Protein AF-X1L6W0-F1 (afdb_monomer)

Mean predicted aligned error: 10.04 Å

Solvent-accessible surface area (backbone atoms only — not comparable to full-atom values): 16876 Å² total; per-residue (Å²): 105,74,67,58,49,52,52,52,55,48,42,53,40,27,41,64,48,76,48,78,48,84,94,77,40,60,29,35,23,44,73,84,43,72,38,30,53,78,93,46,74,48,59,74,37,76,46,68,44,95,86,69,40,61,20,40,23,50,62,92,65,85,60,61,46,65,77,50,49,46,36,55,52,17,49,53,44,44,39,68,64,40,52,56,52,55,55,48,54,55,49,52,51,51,52,49,52,52,54,51,60,50,45,67,60,49,52,53,52,64,60,99,83,45,59,38,50,60,51,70,55,67,77,49,97,60,57,46,40,62,76,50,62,90,87,64,61,68,50,49,36,43,44,35,38,34,33,71,83,77,69,48,65,50,76,46,81,43,81,39,48,28,87,77,36,29,52,62,50,54,20,51,58,49,36,69,40,88,53,38,42,38,41,67,57,90,52,16,54,32,40,35,36,39,93,59,29,27,33,42,37,52,35,47,41,54,56,42,62,76,43,72,58,75,51,70,93,35,49,46,47,61,38,33,43,45,49,42,69,45,94,56,67,43,42,36,39,38,28,32,30,85,40,60,41,34,56,30,63,29,72,65,19,28,34,39,32,20,51,74,85,42,80,75,46,78,42,79,42,5,50,83,31,60,71,51,51,81,40,80,73,54,57,56,29,32,39,23,51,24,61,54,98,88,48,95,47,24,31,44,44,58,73,27,34,36,30,39,65,38,28,43,57,40,103

Radius of gyration: 35.82 Å; Cα contacts (8 Å, |Δi|>4): 661; chains: 1; bounding box: 78×35×107 Å

Nearest PDB structures (foldseek):
  7uwm-assembly1_C  TM=1.420E-01  e=1.158E+00  Homo sapiens
  4hsa-assembly2_F  TM=1.612E-01  e=1.785E+00  Homo sapiens
  5lf2-assembly1_A  TM=2.253E-01  e=8.106E+00  Rattus norvegicus

Organism: NCBI:txid412755

Sequence (315 aa):
DLRDQCIKELSSLVSIETQTRQYGVIDVYVAGTPVAIGASAMDLETGLKEDGKLGISVAGANVFNINVQGGQLGGLLSLRNKLVSDIRDDLDDLATAMVQQINQYHVQGVGSTGSFTGLTGWWVTSENLADFGSDVTDGNIYIRVTNTSTGAITRTEIPVDKSADSLSDIATLISAIPGLSASVISSKLRIQAGTNYKFDFLPAVLPKPTAETLTGTDPPVIAVSGIYTGTTNSTFTCTVAGVSGKIGVTDGLKLQVSKDGTLVKELNVGLGYAAGDRLDLGDGLYVSLSIDSGKTAGDLDVGNNFEIKAWADTD

Foldseek 3Di:
DVVVVVVVVVQQAFPWDWDADPPGAIWIDFVNATQDDGPDGFDKDWDADPVRQIFIHGPPPPPGDLPTDHHPNNVVSCVVRPVVVVVVVVVVVVVVVVVLVVCQVPLQDDPPVDFAQKDKADADPFQQLLPDPPSDDWDWFKKWKAQQVVRAIDIDIDTDDNHPDGLQNSQVSQCVDPQKHWDQDNRMIMIGGHPRMGMGRHLWWGQAFPDWPFDDDFAWGKGKTFAAQDQAKKKKKWFWDQAWDFFQAAPRTWTFIAINNHTDDIGRRHHPHDQQDWDDNDRGMIMGTHGDPPDPTNTGHGGIITMIIGGNGRD

Structure (mmCIF, N/CA/C/O backbone):
data_AF-X1L6W0-F1
#
_entry.id   AF-X1L6W0-F1
#
loop_
_atom_site.group_PDB
_atom_site.id
_atom_site.type_symbol
_atom_site.label_atom_id
_atom_site.label_alt_id
_atom_site.label_comp_id
_atom_site.label_asym_id
_atom_site.label_entity_id
_atom_site.label_seq_id
_atom_site.pdbx_PDB_ins_code
_atom_site.Cartn_x
_atom_site.Cartn_y
_atom_site.Cartn_z
_atom_site.occupancy
_atom_site.B_iso_or_equiv
_atom_site.auth_seq_id
_atom_site.auth_comp_id
_atom_site.auth_asym_id
_atom_site.auth_atom_id
_atom_site.pdbx_PDB_model_num
ATOM 1 N N . ASP A 1 1 ? 28.787 -8.429 -67.219 1.00 81.56 1 ASP A N 1
ATOM 2 C CA . ASP A 1 1 ? 28.690 -9.804 -66.676 1.00 81.56 1 ASP A CA 1
ATOM 3 C C . ASP A 1 1 ? 29.413 -9.968 -65.343 1.00 81.56 1 ASP A C 1
ATOM 5 O O . ASP A 1 1 ? 28.750 -9.795 -64.332 1.00 81.56 1 ASP A O 1
ATOM 9 N N . LEU A 1 2 ? 30.735 -10.211 -65.280 1.00 87.56 2 LEU A N 1
ATOM 10 C CA . LEU A 1 2 ? 31.428 -10.457 -63.991 1.00 87.56 2 LEU A CA 1
ATOM 11 C C . LEU A 1 2 ? 31.290 -9.291 -62.994 1.00 87.56 2 LEU A C 1
ATOM 13 O O . LEU A 1 2 ? 30.971 -9.497 -61.829 1.00 87.56 2 LEU A O 1
ATOM 17 N N . ARG A 1 3 ? 31.459 -8.050 -63.467 1.00 88.12 3 ARG A N 1
ATOM 18 C CA . ARG A 1 3 ? 31.246 -6.838 -62.660 1.00 88.12 3 ARG A CA 1
ATOM 19 C C . ARG A 1 3 ? 29.835 -6.784 -62.074 1.00 88.12 3 ARG A C 1
ATOM 21 O O . ARG A 1 3 ? 29.665 -6.502 -60.895 1.00 88.12 3 ARG A O 1
ATOM 28 N N . ASP A 1 4 ? 28.832 -7.038 -62.907 1.00 88.12 4 ASP A N 1
ATOM 29 C CA . ASP A 1 4 ? 27.431 -6.915 -62.509 1.00 88.12 4 ASP A CA 1
ATOM 30 C C . ASP A 1 4 ? 27.044 -8.049 -61.543 1.00 88.12 4 ASP A C 1
ATOM 32 O O . ASP A 1 4 ? 26.243 -7.841 -60.634 1.00 88.12 4 ASP A O 1
ATOM 36 N N . GLN A 1 5 ? 27.684 -9.219 -61.665 1.00 92.00 5 GLN A N 1
ATOM 37 C CA . GLN A 1 5 ? 27.605 -10.289 -60.674 1.00 92.00 5 GLN A CA 1
ATOM 38 C C . GLN A 1 5 ? 28.211 -9.866 -59.327 1.00 92.00 5 GLN A C 1
ATOM 40 O O . GLN A 1 5 ? 27.544 -10.025 -58.311 1.00 92.00 5 GLN A O 1
ATOM 45 N N . CYS A 1 6 ? 29.411 -9.275 -59.296 1.00 91.25 6 CYS A N 1
ATOM 46 C CA . CYS A 1 6 ? 30.016 -8.796 -58.046 1.00 91.25 6 CYS A CA 1
ATOM 47 C C . CYS A 1 6 ? 29.182 -7.689 -57.380 1.00 91.25 6 CYS A C 1
ATOM 49 O O . CYS A 1 6 ? 29.024 -7.685 -56.164 1.00 91.25 6 CYS A O 1
ATOM 51 N N . ILE A 1 7 ? 28.600 -6.774 -58.166 1.00 90.44 7 ILE A N 1
ATOM 52 C CA . ILE A 1 7 ? 27.669 -5.749 -57.662 1.00 90.44 7 ILE A CA 1
ATOM 53 C C . ILE A 1 7 ? 26.429 -6.413 -57.052 1.00 90.44 7 ILE A C 1
ATOM 55 O O . ILE A 1 7 ? 25.991 -6.029 -55.969 1.00 90.44 7 ILE A O 1
ATOM 59 N N . LYS A 1 8 ? 25.882 -7.443 -57.708 1.00 92.00 8 LYS A N 1
ATOM 60 C CA . LYS A 1 8 ? 24.743 -8.209 -57.190 1.00 92.00 8 LYS A CA 1
ATOM 61 C C . LYS A 1 8 ? 25.089 -8.943 -55.892 1.00 92.00 8 LYS A C 1
ATOM 63 O O . LYS A 1 8 ? 24.306 -8.894 -54.946 1.00 92.00 8 LYS A O 1
ATOM 68 N N . GLU A 1 9 ? 26.251 -9.582 -55.819 1.00 92.44 9 GLU A N 1
ATOM 69 C CA . GLU A 1 9 ? 26.734 -10.246 -54.604 1.00 92.44 9 GLU A CA 1
ATOM 70 C C . GLU A 1 9 ? 26.928 -9.237 -53.465 1.00 92.44 9 GLU A C 1
ATOM 72 O O . GLU A 1 9 ? 26.395 -9.441 -52.375 1.00 92.44 9 GLU A O 1
ATOM 77 N N . LEU A 1 10 ? 27.564 -8.092 -53.728 1.00 90.25 10 LEU A N 1
ATOM 78 C CA . LEU A 1 10 ? 27.726 -7.023 -52.742 1.00 90.25 10 LEU A CA 1
ATOM 79 C C . LEU A 1 10 ? 26.376 -6.468 -52.262 1.00 90.25 10 LEU A C 1
ATOM 81 O O . LEU A 1 10 ? 26.193 -6.281 -51.062 1.00 90.25 10 LEU A O 1
ATOM 85 N N . SER A 1 11 ? 25.402 -6.300 -53.166 1.00 92.31 11 SER A N 1
ATOM 86 C CA . SER A 1 11 ? 24.048 -5.841 -52.817 1.00 92.31 11 SER A CA 1
ATOM 87 C C . SER A 1 11 ? 23.292 -6.804 -51.891 1.00 92.31 11 SER A C 1
ATOM 89 O O . SER A 1 11 ? 22.390 -6.391 -51.164 1.00 92.31 11 SER A O 1
ATOM 91 N N . SER A 1 12 ? 23.663 -8.092 -51.885 1.00 92.19 12 SER A N 1
ATOM 92 C CA . SER A 1 12 ? 23.105 -9.075 -50.948 1.00 92.19 12 SER A CA 1
ATOM 93 C C . SER A 1 12 ? 23.696 -8.952 -49.538 1.00 92.19 12 SER A C 1
ATOM 95 O O . SER A 1 12 ? 23.046 -9.303 -48.550 1.00 92.19 12 SER A O 1
ATOM 97 N N . LEU A 1 13 ? 24.915 -8.416 -49.432 1.00 93.06 13 LEU A N 1
ATOM 98 C CA . LEU A 1 13 ? 25.611 -8.204 -48.168 1.00 93.06 13 LEU A CA 1
ATOM 99 C C . LEU A 1 13 ? 25.233 -6.866 -47.541 1.00 93.06 13 LEU A C 1
ATOM 101 O O . LEU A 1 13 ? 25.050 -6.807 -46.329 1.00 93.06 13 LEU A O 1
ATOM 105 N N . VAL A 1 14 ? 25.073 -5.811 -48.341 1.00 92.94 14 VAL A N 1
ATOM 106 C CA . VAL A 1 14 ? 24.734 -4.469 -47.858 1.00 92.94 14 VAL A CA 1
ATOM 107 C C . VAL A 1 14 ? 24.006 -3.652 -48.926 1.00 92.94 14 VAL A C 1
ATOM 109 O O . VAL A 1 14 ? 24.215 -3.864 -50.118 1.00 92.94 14 VAL A O 1
ATOM 112 N N . SER A 1 15 ? 23.164 -2.695 -48.522 1.00 93.56 15 SER A N 1
ATOM 113 C CA . SER A 1 15 ? 22.607 -1.726 -49.471 1.00 93.56 15 SER A CA 1
ATOM 114 C C . SER A 1 15 ? 23.727 -0.901 -50.101 1.00 93.56 15 SER A C 1
ATOM 116 O O . SER A 1 15 ? 24.514 -0.262 -49.398 1.00 93.56 15 SER A O 1
ATOM 118 N N . ILE A 1 16 ? 23.763 -0.900 -51.431 1.00 93.62 16 ILE A N 1
ATOM 119 C CA . ILE A 1 16 ? 24.731 -0.151 -52.226 1.00 93.62 16 ILE A CA 1
ATOM 120 C C . ILE A 1 16 ? 24.040 0.903 -53.081 1.00 93.62 16 ILE A C 1
ATOM 122 O O . ILE A 1 16 ? 22.942 0.693 -53.593 1.00 93.62 16 ILE A O 1
ATOM 126 N N . GLU A 1 17 ? 24.729 2.014 -53.286 1.00 93.50 17 GLU A N 1
ATOM 127 C CA . GLU A 1 17 ? 24.373 3.040 -54.256 1.00 93.50 17 GLU A CA 1
ATOM 128 C C . GLU A 1 17 ? 25.431 3.046 -55.356 1.00 93.50 17 GLU A C 1
ATOM 130 O O . GLU A 1 17 ? 26.630 3.071 -55.074 1.00 93.50 17 GLU A O 1
ATOM 135 N N . THR A 1 18 ? 25.002 3.010 -56.615 1.00 93.25 18 THR A N 1
ATOM 136 C CA . THR A 1 18 ? 25.919 2.989 -57.760 1.00 93.25 18 THR A CA 1
ATOM 137 C C . THR A 1 18 ? 25.783 4.251 -58.597 1.00 93.25 18 THR A C 1
ATOM 139 O O . THR A 1 18 ? 24.663 4.649 -58.915 1.00 93.25 18 THR A O 1
ATOM 142 N N . GLN A 1 19 ? 26.899 4.835 -59.031 1.00 92.69 19 GLN A N 1
ATOM 143 C CA . GLN A 1 19 ? 26.909 5.972 -59.957 1.00 92.69 19 GLN A CA 1
ATOM 144 C C . GLN A 1 19 ? 27.730 5.648 -61.205 1.00 92.69 19 GLN A C 1
ATOM 146 O O . GLN A 1 19 ? 28.890 5.256 -61.118 1.00 92.69 19 GLN A O 1
ATOM 151 N N . THR A 1 20 ? 27.139 5.808 -62.390 1.00 91.00 20 THR A N 1
ATOM 152 C CA . THR A 1 20 ? 27.837 5.579 -63.664 1.00 91.00 20 THR A CA 1
ATOM 153 C C . THR A 1 20 ? 28.519 6.858 -64.147 1.00 91.00 20 THR A C 1
ATOM 155 O O . THR A 1 20 ? 27.883 7.903 -64.270 1.00 91.00 20 THR A O 1
ATOM 158 N N . ARG A 1 21 ? 29.812 6.772 -64.465 1.00 85.75 21 ARG A N 1
ATOM 159 C CA . ARG A 1 21 ? 30.624 7.857 -65.030 1.00 85.75 21 ARG A CA 1
ATOM 160 C C . ARG A 1 21 ? 30.739 7.749 -66.553 1.00 85.75 21 ARG A C 1
ATOM 162 O O . ARG A 1 21 ? 30.345 6.756 -67.170 1.00 85.75 21 ARG A O 1
ATOM 169 N N . GLN A 1 22 ? 31.356 8.766 -67.164 1.00 80.94 22 GLN A N 1
ATOM 170 C CA . GLN A 1 22 ? 31.827 8.678 -68.548 1.00 80.94 22 GLN A CA 1
ATOM 171 C C . GLN A 1 22 ? 32.710 7.435 -68.742 1.00 80.94 22 GLN A C 1
ATOM 173 O O . GLN A 1 22 ? 33.420 7.011 -67.830 1.00 80.94 22 GLN A O 1
ATOM 178 N N . TYR A 1 23 ? 32.653 6.855 -69.941 1.00 81.44 23 TYR A N 1
ATOM 179 C CA . TYR A 1 23 ? 33.386 5.639 -70.314 1.00 81.44 23 TYR A CA 1
ATOM 180 C C . TYR A 1 23 ? 32.976 4.359 -69.553 1.00 81.44 23 TYR A C 1
ATOM 182 O O . TYR A 1 23 ? 33.710 3.377 -69.569 1.00 81.44 23 TYR A O 1
ATOM 190 N N . GLY A 1 24 ? 31.791 4.330 -68.925 1.00 81.62 24 GLY A N 1
ATOM 191 C CA . GLY A 1 24 ? 31.188 3.095 -68.394 1.00 81.62 24 GLY A CA 1
ATOM 192 C C . GLY A 1 24 ? 31.756 2.605 -67.057 1.00 81.62 24 GLY A C 1
ATOM 193 O O . GLY A 1 24 ? 31.477 1.475 -66.645 1.00 81.62 24 GLY A O 1
ATOM 194 N N . VAL A 1 25 ? 32.538 3.448 -66.382 1.00 87.31 25 VAL A N 1
ATOM 195 C CA . VAL A 1 25 ? 33.024 3.234 -65.013 1.00 87.31 25 VAL A CA 1
ATOM 196 C C . VAL A 1 25 ? 31.856 3.367 -64.030 1.00 87.31 25 VAL A C 1
ATOM 198 O O . VAL A 1 25 ? 31.024 4.260 -64.188 1.00 87.31 25 VAL A O 1
ATOM 201 N N . ILE A 1 26 ? 31.784 2.491 -63.026 1.00 90.69 26 ILE A N 1
ATOM 202 C CA . ILE A 1 26 ? 30.742 2.512 -61.991 1.00 90.69 26 ILE A CA 1
ATOM 203 C C . ILE A 1 26 ? 31.409 2.718 -60.637 1.00 90.69 26 ILE A C 1
ATOM 205 O O . ILE A 1 26 ? 32.239 1.907 -60.234 1.00 90.69 26 ILE A O 1
ATOM 209 N N . ASP A 1 27 ? 31.013 3.777 -59.947 1.00 93.50 27 ASP A N 1
ATOM 210 C CA . ASP A 1 27 ? 31.335 3.985 -58.542 1.00 93.50 27 ASP A CA 1
ATOM 211 C C . ASP A 1 27 ? 30.300 3.291 -57.662 1.00 93.50 27 ASP A C 1
ATOM 213 O O . ASP A 1 27 ? 29.116 3.256 -58.009 1.00 93.50 27 ASP A O 1
ATOM 217 N N . VAL A 1 28 ? 30.736 2.778 -56.515 1.00 93.25 28 VAL A N 1
ATOM 218 C CA . VAL A 1 28 ? 29.893 2.078 -55.544 1.00 93.25 28 VAL A CA 1
ATOM 219 C C . VAL A 1 28 ? 30.095 2.674 -54.157 1.00 93.25 28 VAL A C 1
ATOM 221 O O . VAL A 1 28 ? 31.224 2.797 -53.671 1.00 93.25 28 VAL A O 1
ATOM 224 N N . TYR A 1 29 ? 28.979 2.989 -53.511 1.00 92.44 29 TYR A N 1
ATOM 225 C CA . TYR A 1 29 ? 28.905 3.543 -52.168 1.00 92.44 29 TYR A CA 1
ATOM 226 C C . TYR A 1 29 ? 28.067 2.640 -51.267 1.00 92.44 29 TYR A C 1
ATOM 228 O O . TYR A 1 29 ? 27.110 2.015 -51.718 1.00 92.44 29 TYR A O 1
ATOM 236 N N . VAL A 1 30 ? 28.394 2.617 -49.979 1.00 91.56 30 VAL A N 1
ATOM 237 C CA . VAL A 1 30 ? 27.621 1.957 -48.923 1.00 91.56 30 VAL A CA 1
ATOM 238 C C . VAL A 1 30 ? 27.268 3.007 -47.884 1.00 91.56 30 VAL A C 1
ATOM 240 O O . VAL A 1 30 ? 28.158 3.534 -47.226 1.00 91.56 30 VAL A O 1
ATOM 243 N N . ALA A 1 31 ? 25.981 3.336 -47.747 1.00 86.81 31 ALA A N 1
ATOM 244 C CA . ALA A 1 31 ? 25.510 4.378 -46.826 1.00 86.81 31 ALA A CA 1
ATOM 245 C C . ALA A 1 31 ? 26.295 5.709 -46.956 1.00 86.81 31 ALA A C 1
ATOM 247 O O . ALA A 1 31 ? 26.639 6.345 -45.962 1.00 86.81 31 ALA A O 1
ATOM 248 N N . GLY A 1 32 ? 26.637 6.111 -48.186 1.00 86.62 32 GLY A N 1
ATOM 249 C CA . GLY A 1 32 ? 27.447 7.304 -48.469 1.00 86.62 32 GLY A CA 1
ATOM 250 C C . GLY A 1 32 ? 28.967 7.134 -48.311 1.00 86.62 32 GLY A C 1
ATOM 251 O O . GLY A 1 32 ? 29.715 8.048 -48.653 1.00 86.62 32 GLY A O 1
ATOM 252 N N . THR A 1 33 ? 29.453 5.978 -47.850 1.00 89.19 33 THR A N 1
ATOM 253 C CA . THR A 1 33 ? 30.884 5.651 -47.766 1.00 89.19 33 THR A CA 1
ATOM 254 C C . THR A 1 33 ? 31.375 5.051 -49.092 1.00 89.19 33 THR A C 1
ATOM 256 O O . THR A 1 33 ? 30.800 4.060 -49.544 1.00 89.19 33 THR A O 1
ATOM 259 N N . PRO A 1 34 ? 32.414 5.611 -49.743 1.00 90.25 34 PRO A N 1
ATOM 260 C CA . PRO A 1 34 ? 32.943 5.064 -50.992 1.00 90.25 34 PRO A CA 1
ATOM 261 C C . PRO A 1 34 ? 33.620 3.708 -50.759 1.00 90.25 34 PRO A C 1
ATOM 263 O O . PRO A 1 34 ? 34.480 3.586 -49.892 1.00 90.25 34 PRO A O 1
ATOM 266 N N . VAL A 1 35 ? 33.250 2.703 -51.556 1.00 91.88 35 VAL A N 1
ATOM 267 C CA . VAL A 1 35 ? 33.848 1.351 -51.519 1.00 91.88 35 VAL A CA 1
ATOM 268 C C . VAL A 1 35 ? 34.607 1.051 -52.809 1.00 91.88 35 VAL A C 1
ATOM 270 O O . VAL A 1 35 ? 35.664 0.426 -52.781 1.00 91.88 35 VAL A O 1
ATOM 273 N N . ALA A 1 36 ? 34.115 1.546 -53.946 1.00 93.38 36 ALA A N 1
ATOM 274 C CA . ALA A 1 36 ? 34.823 1.483 -55.219 1.00 93.38 36 ALA A CA 1
ATOM 275 C C . ALA A 1 36 ? 34.652 2.801 -55.975 1.00 93.38 36 ALA A C 1
ATOM 277 O O . ALA A 1 36 ? 33.525 3.232 -56.207 1.00 93.38 36 ALA A O 1
ATOM 278 N N . ILE A 1 37 ? 35.762 3.434 -56.360 1.00 91.62 37 ILE A N 1
ATOM 279 C CA . ILE A 1 37 ? 35.781 4.686 -57.122 1.00 91.62 37 ILE A CA 1
ATOM 280 C C . ILE A 1 37 ? 36.774 4.549 -58.275 1.00 91.62 37 ILE A C 1
ATOM 282 O O . ILE A 1 37 ? 37.981 4.421 -58.061 1.00 91.62 37 ILE A O 1
ATOM 286 N N . GLY A 1 38 ? 36.294 4.613 -59.517 1.00 89.00 38 GLY A N 1
ATOM 287 C CA . GLY A 1 38 ? 37.166 4.419 -60.676 1.00 89.00 38 GLY A CA 1
ATOM 288 C C . GLY A 1 38 ? 37.839 3.041 -60.692 1.00 89.00 38 GLY A C 1
ATOM 289 O O . GLY A 1 38 ? 37.168 2.020 -60.806 1.00 89.00 38 GLY A O 1
ATOM 290 N N . ALA A 1 39 ? 39.172 3.026 -60.606 1.00 87.19 39 ALA A N 1
ATOM 291 C CA . ALA A 1 39 ? 39.986 1.808 -60.519 1.00 87.19 39 ALA A CA 1
ATOM 292 C C . ALA A 1 39 ? 40.455 1.493 -59.083 1.00 87.19 39 ALA A C 1
ATOM 294 O O . ALA A 1 39 ? 41.225 0.555 -58.883 1.00 87.19 39 ALA A O 1
ATOM 295 N N . SER A 1 40 ? 40.032 2.284 -58.093 1.00 89.75 40 SER A N 1
ATOM 296 C CA . SER A 1 40 ? 40.440 2.150 -56.694 1.00 89.75 40 SER A CA 1
ATOM 297 C C . SER A 1 40 ? 39.332 1.505 -55.866 1.00 89.75 40 SER A C 1
ATOM 299 O O . SER A 1 40 ? 38.180 1.934 -55.926 1.00 89.75 40 SER A O 1
ATOM 301 N N . ALA A 1 41 ? 39.695 0.505 -55.066 1.00 92.38 41 ALA A N 1
ATOM 302 C CA . ALA A 1 41 ? 38.843 -0.075 -54.034 1.00 92.38 41 ALA A CA 1
ATOM 303 C C . ALA A 1 41 ? 39.292 0.423 -52.655 1.00 92.38 41 ALA A C 1
ATOM 305 O O . ALA A 1 41 ? 40.481 0.670 -52.442 1.00 92.38 41 ALA A O 1
ATOM 306 N N . MET A 1 42 ? 38.338 0.587 -51.745 1.00 92.75 42 MET A N 1
ATOM 307 C CA . MET A 1 42 ? 38.578 0.964 -50.357 1.00 92.75 42 MET A CA 1
ATOM 308 C C . MET A 1 42 ? 38.113 -0.167 -49.448 1.00 92.75 42 MET A C 1
ATOM 310 O O . MET A 1 42 ? 36.989 -0.652 -49.588 1.00 92.75 42 MET A O 1
ATOM 314 N N . ASP A 1 43 ? 38.968 -0.560 -48.508 1.00 92.94 43 ASP A N 1
ATOM 315 C CA . ASP A 1 43 ? 38.599 -1.529 -47.484 1.00 92.94 43 ASP A CA 1
ATOM 316 C C . ASP A 1 43 ? 37.688 -0.871 -46.447 1.00 92.94 43 ASP A C 1
ATOM 318 O O . ASP A 1 43 ? 37.867 0.296 -46.085 1.00 92.94 43 ASP A O 1
ATOM 322 N N . LEU A 1 44 ? 36.712 -1.634 -45.961 1.00 91.69 44 LEU A N 1
ATOM 323 C CA . LEU A 1 44 ? 35.859 -1.230 -44.852 1.00 91.69 44 LEU A CA 1
ATOM 324 C C . LEU A 1 44 ? 36.334 -1.893 -43.561 1.00 91.69 44 LEU A C 1
ATOM 326 O O . LEU A 1 44 ? 36.679 -3.073 -43.541 1.00 91.69 44 LEU A O 1
ATOM 330 N N . GLU A 1 45 ? 36.270 -1.149 -42.468 1.00 92.50 45 GLU A N 1
ATOM 331 C CA . GLU A 1 45 ? 36.478 -1.644 -41.113 1.00 92.50 45 GLU A CA 1
ATOM 332 C C . GLU A 1 45 ? 35.218 -1.431 -40.273 1.00 92.50 45 GLU A C 1
ATOM 334 O O . GLU A 1 45 ? 34.444 -0.497 -40.495 1.00 92.50 45 GLU A O 1
ATOM 339 N N . THR A 1 46 ? 35.012 -2.297 -39.284 1.00 92.06 46 THR A N 1
ATOM 340 C CA . THR A 1 46 ? 33.956 -2.127 -38.282 1.00 92.06 46 THR A CA 1
ATOM 341 C C . THR A 1 46 ? 34.545 -1.604 -36.987 1.00 92.06 46 THR A C 1
ATOM 343 O O . THR A 1 46 ? 35.598 -2.072 -36.556 1.00 92.06 46 THR A O 1
ATOM 346 N N . GLY A 1 47 ? 33.828 -0.719 -36.312 1.00 91.81 47 GLY A N 1
ATOM 347 C CA . GLY A 1 47 ? 34.254 -0.192 -35.023 1.00 91.81 47 GLY A CA 1
ATOM 348 C C . GLY A 1 47 ? 33.106 0.432 -34.256 1.00 91.81 47 GLY A C 1
ATOM 349 O O . GLY A 1 47 ? 31.983 0.543 -34.756 1.00 91.81 47 GLY A O 1
ATOM 350 N N . LEU A 1 48 ? 33.382 0.777 -33.005 1.00 92.88 48 LEU A N 1
ATOM 351 C CA . LEU A 1 48 ? 32.407 1.400 -32.124 1.00 92.88 48 LEU A CA 1
ATOM 352 C C . LEU A 1 48 ? 32.499 2.919 -32.240 1.00 92.88 48 LEU A C 1
ATOM 354 O O . LEU A 1 48 ? 33.591 3.485 -32.270 1.00 92.88 48 LEU A O 1
ATOM 358 N N . LYS A 1 49 ? 31.342 3.575 -32.256 1.00 90.62 49 LYS A N 1
ATOM 359 C CA . LYS A 1 49 ? 31.240 5.001 -31.949 1.00 90.62 49 LYS A CA 1
ATOM 360 C C . LYS A 1 49 ? 31.361 5.241 -30.443 1.00 90.62 49 LYS A C 1
ATOM 362 O O . LYS A 1 49 ? 31.266 4.310 -29.645 1.00 90.62 49 LYS A O 1
ATOM 367 N N . GLU A 1 50 ? 31.504 6.509 -30.059 1.00 86.94 50 GLU A N 1
ATOM 368 C CA . GLU A 1 50 ? 31.500 6.942 -28.652 1.00 86.94 50 GLU A CA 1
ATOM 369 C C . GLU A 1 50 ? 30.231 6.515 -27.895 1.00 86.94 50 GLU A C 1
ATOM 371 O O . GLU A 1 50 ? 30.295 6.228 -26.706 1.00 86.94 50 GLU A O 1
ATOM 376 N N . ASP A 1 51 ? 29.094 6.396 -28.589 1.00 86.56 51 ASP A N 1
ATOM 377 C CA . ASP A 1 51 ? 27.822 5.918 -28.028 1.00 86.56 51 ASP A CA 1
ATOM 378 C C . ASP A 1 51 ? 27.740 4.383 -27.897 1.00 86.56 51 ASP A C 1
ATOM 380 O O . ASP A 1 51 ? 26.688 3.833 -27.572 1.00 86.56 51 ASP A O 1
ATOM 384 N N . GLY A 1 52 ? 28.832 3.668 -28.188 1.00 88.56 52 GLY A N 1
ATOM 385 C CA . GLY A 1 52 ? 28.906 2.215 -28.108 1.00 88.56 52 GLY A CA 1
ATOM 386 C C . GLY A 1 52 ? 28.173 1.481 -29.232 1.00 88.56 52 GLY A C 1
ATOM 387 O O . GLY A 1 52 ? 28.096 0.248 -29.176 1.00 88.56 52 GLY A O 1
ATOM 388 N N . LYS A 1 53 ? 27.646 2.171 -30.256 1.00 92.12 53 LYS A N 1
ATOM 389 C CA . LYS A 1 53 ? 27.042 1.538 -31.441 1.00 92.12 53 LYS A CA 1
ATOM 390 C C . LYS A 1 53 ? 28.109 1.077 -32.424 1.00 92.12 53 LYS A C 1
ATOM 392 O O . LYS A 1 53 ? 29.093 1.771 -32.668 1.00 92.12 53 LYS A O 1
ATOM 397 N N . LEU A 1 54 ? 27.897 -0.099 -33.006 1.00 93.69 54 LEU A N 1
ATOM 398 C CA . LEU A 1 54 ? 28.751 -0.639 -34.058 1.00 93.69 54 LEU A CA 1
ATOM 399 C C . LEU A 1 54 ? 28.436 0.070 -35.377 1.00 93.69 54 LEU A C 1
ATOM 401 O O . LEU A 1 54 ? 27.269 0.216 -35.734 1.00 93.69 54 LEU A O 1
ATOM 405 N N . GLY A 1 55 ? 29.460 0.496 -36.103 1.00 93.19 55 GLY A N 1
ATOM 406 C CA . GLY A 1 55 ? 29.331 1.087 -37.431 1.00 93.19 55 GLY A CA 1
ATOM 407 C C . GLY A 1 55 ? 30.451 0.633 -38.357 1.00 93.19 55 GLY A C 1
ATOM 408 O O . GLY A 1 55 ? 31.311 -0.159 -37.965 1.00 93.19 55 GLY A O 1
ATOM 409 N N . ILE A 1 56 ? 30.436 1.152 -39.583 1.00 92.94 56 ILE A N 1
ATOM 410 C CA . ILE A 1 56 ? 31.462 0.888 -40.601 1.00 92.94 56 ILE A CA 1
ATOM 411 C C . ILE A 1 56 ? 32.201 2.170 -40.974 1.00 92.94 56 ILE A C 1
ATOM 413 O O . ILE A 1 56 ? 31.599 3.241 -40.993 1.00 92.94 56 ILE A O 1
ATOM 417 N N . SER A 1 57 ? 33.484 2.078 -41.303 1.00 92.94 57 SER A N 1
ATOM 418 C CA . SER A 1 57 ? 34.256 3.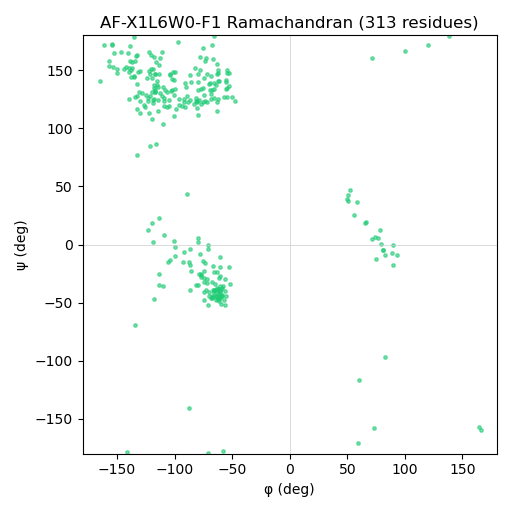190 -41.867 1.00 92.94 57 SER A CA 1
ATOM 419 C C . SER A 1 57 ? 35.201 2.697 -42.959 1.00 92.94 57 SER A C 1
ATOM 421 O O . SER A 1 57 ? 35.428 1.495 -43.073 1.00 92.94 57 SER A O 1
ATOM 423 N N . VAL A 1 58 ? 35.737 3.608 -43.777 1.00 92.62 58 VAL A N 1
ATOM 424 C CA . VAL A 1 58 ? 36.894 3.276 -44.626 1.00 92.62 58 VAL A CA 1
ATOM 425 C C . VAL A 1 58 ? 38.083 2.995 -43.714 1.00 92.62 58 VAL A C 1
ATOM 427 O O . VAL A 1 58 ? 38.344 3.783 -42.809 1.00 92.62 58 VAL A O 1
ATOM 430 N N . ALA A 1 59 ? 38.814 1.913 -43.967 1.00 92.12 59 ALA A N 1
ATOM 431 C CA . ALA A 1 59 ? 39.947 1.491 -43.152 1.00 92.12 59 ALA A CA 1
ATOM 432 C C . ALA A 1 59 ? 40.906 2.657 -42.841 1.00 92.12 59 ALA A C 1
ATOM 434 O O . ALA A 1 59 ? 41.405 3.334 -43.744 1.00 92.12 59 ALA A O 1
ATOM 435 N N . GLY A 1 60 ? 41.144 2.906 -41.550 1.00 87.94 60 GLY A N 1
ATOM 436 C CA . GLY A 1 60 ? 42.015 3.981 -41.068 1.00 87.94 60 GLY A CA 1
ATOM 437 C C . GLY A 1 60 ? 41.393 5.384 -41.015 1.00 87.94 60 GLY A C 1
ATOM 438 O O . GLY A 1 60 ? 42.039 6.302 -40.507 1.00 87.94 60 GLY A O 1
ATOM 439 N N . ALA A 1 61 ? 40.154 5.578 -41.480 1.00 88.31 61 ALA A N 1
ATOM 440 C CA . ALA A 1 61 ? 39.466 6.867 -41.394 1.00 88.31 61 ALA A CA 1
ATOM 441 C C . ALA A 1 61 ? 38.924 7.153 -39.985 1.00 88.31 61 ALA A C 1
ATOM 443 O O . ALA A 1 61 ? 38.814 8.319 -39.613 1.00 88.31 61 ALA A O 1
ATOM 444 N N . ASN A 1 62 ? 38.599 6.116 -39.199 1.00 86.44 62 ASN A N 1
ATOM 445 C CA . ASN A 1 62 ? 38.027 6.226 -37.848 1.00 86.44 62 ASN A CA 1
ATOM 446 C C . ASN A 1 62 ? 36.719 7.052 -37.770 1.00 86.44 62 ASN A C 1
ATOM 448 O O . ASN A 1 62 ? 36.383 7.604 -36.722 1.00 86.44 62 ASN A O 1
ATOM 452 N N . VAL A 1 63 ? 35.953 7.137 -38.866 1.00 88.69 63 VAL A N 1
ATOM 453 C CA . VAL A 1 63 ? 34.658 7.845 -38.924 1.00 88.69 63 VAL A CA 1
ATOM 454 C C . VAL A 1 63 ? 33.539 6.844 -39.204 1.00 88.69 63 VAL A C 1
ATOM 456 O O . VAL A 1 63 ? 33.166 6.603 -40.351 1.00 88.69 63 VAL A O 1
ATOM 459 N N . PHE A 1 64 ? 33.006 6.235 -38.144 1.00 91.12 64 PHE A N 1
ATOM 460 C CA . PHE A 1 64 ? 32.032 5.148 -38.263 1.00 91.12 64 PHE A CA 1
ATOM 461 C C . PHE A 1 64 ? 30.614 5.639 -38.582 1.00 91.12 64 PHE A C 1
ATOM 463 O O . PHE A 1 64 ? 30.010 6.415 -37.833 1.00 91.12 64 PHE A O 1
ATOM 470 N N . ASN A 1 65 ? 30.050 5.121 -39.670 1.00 89.81 65 ASN A N 1
ATOM 471 C CA . ASN A 1 65 ? 28.651 5.269 -40.034 1.00 89.81 65 ASN A CA 1
ATOM 472 C C . ASN A 1 65 ? 27.825 4.107 -39.466 1.00 89.81 65 ASN A C 1
ATOM 474 O O . ASN A 1 65 ? 28.116 2.937 -39.707 1.00 89.81 65 ASN A O 1
ATOM 478 N N . ILE A 1 66 ? 26.780 4.448 -38.716 1.00 90.44 66 ILE A N 1
ATOM 479 C CA . ILE A 1 66 ? 25.861 3.496 -38.075 1.00 90.44 66 ILE A CA 1
ATOM 480 C C . ILE A 1 66 ? 24.554 3.318 -38.862 1.00 90.44 66 ILE A C 1
ATOM 482 O O . ILE A 1 66 ? 23.776 2.417 -38.566 1.00 90.44 66 ILE A O 1
ATOM 486 N N . ASN A 1 67 ? 24.314 4.152 -39.878 1.00 89.69 67 ASN A N 1
ATOM 487 C CA . ASN A 1 67 ? 23.103 4.150 -40.701 1.00 89.69 67 ASN A CA 1
ATOM 488 C C . ASN A 1 67 ? 23.249 3.217 -41.912 1.00 89.69 67 ASN A C 1
ATOM 490 O O . ASN A 1 67 ? 22.894 3.567 -43.035 1.00 89.69 67 ASN A O 1
ATOM 494 N N . VAL A 1 68 ? 23.807 2.030 -41.688 1.00 90.00 68 VAL A N 1
ATOM 495 C CA . VAL A 1 68 ? 23.979 1.011 -42.724 1.00 90.00 68 VAL A CA 1
ATOM 496 C C . VAL A 1 68 ? 22.727 0.150 -42.763 1.00 90.00 68 VAL A C 1
ATOM 498 O O . VAL A 1 68 ? 22.332 -0.436 -41.756 1.00 90.00 68 VAL A O 1
ATOM 501 N N . GLN A 1 69 ? 22.094 0.077 -43.928 1.00 89.38 69 GLN A N 1
ATOM 502 C CA . GLN A 1 69 ? 20.846 -0.652 -44.132 1.00 89.38 69 GLN A CA 1
ATOM 503 C C . GLN A 1 69 ? 21.010 -1.714 -45.218 1.00 89.38 69 GLN A C 1
ATOM 505 O O . GLN A 1 69 ? 21.963 -1.684 -45.997 1.00 89.38 69 GLN A O 1
ATOM 510 N N . GLY A 1 70 ? 20.051 -2.636 -45.283 1.00 89.38 70 GLY A N 1
ATOM 511 C CA . GLY A 1 70 ? 19.982 -3.663 -46.318 1.00 89.38 70 GLY A CA 1
ATOM 512 C C . GLY A 1 70 ? 21.048 -4.754 -46.200 1.00 89.38 70 GLY A C 1
ATOM 513 O O . GLY A 1 70 ? 22.077 -4.602 -45.539 1.00 89.38 70 GLY A O 1
ATOM 514 N N . GLY A 1 71 ? 20.764 -5.878 -46.854 1.00 92.50 71 GLY A N 1
ATOM 515 C CA . GLY A 1 71 ? 21.618 -7.059 -46.839 1.00 92.50 71 GLY A CA 1
ATOM 516 C C . GLY A 1 71 ? 21.868 -7.639 -45.443 1.00 92.50 71 GLY A C 1
ATOM 517 O O . GLY A 1 71 ? 21.247 -7.265 -44.444 1.00 92.50 71 GLY A O 1
ATOM 518 N N . GLN A 1 72 ? 22.794 -8.589 -45.384 1.00 92.38 72 GLN A N 1
ATOM 519 C CA . GLN A 1 72 ? 23.180 -9.259 -44.141 1.00 92.38 72 GLN A CA 1
ATOM 520 C C . GLN A 1 72 ? 23.835 -8.302 -43.132 1.00 92.38 72 GLN A C 1
ATOM 522 O O . GLN A 1 72 ? 23.546 -8.379 -41.939 1.00 92.38 72 GLN A O 1
ATOM 527 N N . LEU A 1 73 ? 24.671 -7.368 -43.595 1.00 91.12 73 LEU A N 1
ATOM 528 C CA . LEU A 1 73 ? 25.386 -6.413 -42.748 1.00 91.12 73 LEU A CA 1
ATOM 529 C C . LEU A 1 73 ? 24.431 -5.429 -42.064 1.00 91.12 73 LEU A C 1
ATOM 531 O O . LEU A 1 73 ? 24.535 -5.224 -40.856 1.00 91.12 73 LEU A O 1
ATOM 535 N N . GLY A 1 74 ? 23.467 -4.867 -42.803 1.00 91.44 74 GLY A N 1
ATOM 536 C CA . GLY A 1 74 ? 22.436 -4.003 -42.224 1.00 91.44 74 GLY A CA 1
ATOM 537 C C . GLY A 1 74 ? 21.561 -4.748 -41.212 1.00 91.44 74 GLY A C 1
ATOM 538 O O . GLY A 1 74 ? 21.244 -4.206 -40.154 1.00 91.44 74 GLY A O 1
ATOM 539 N N . GLY A 1 75 ? 21.234 -6.017 -41.484 1.00 92.12 75 GLY A N 1
ATOM 540 C CA . GLY A 1 75 ? 20.514 -6.881 -40.543 1.00 92.12 75 GLY A CA 1
ATOM 541 C C . GLY A 1 75 ? 21.286 -7.132 -39.243 1.00 92.12 75 GLY A C 1
ATOM 542 O O . GLY A 1 75 ? 20.730 -6.967 -38.160 1.00 92.12 75 GLY A O 1
ATOM 543 N N . LEU A 1 76 ? 22.578 -7.465 -39.330 1.00 92.56 76 LEU A N 1
ATOM 544 C CA . LEU A 1 76 ? 23.436 -7.687 -38.159 1.00 92.56 76 LEU A CA 1
ATOM 545 C C . LEU A 1 76 ? 23.648 -6.409 -37.338 1.00 92.56 76 LEU A C 1
ATOM 547 O O . LEU A 1 76 ? 23.607 -6.452 -36.107 1.00 92.56 76 LEU A O 1
ATOM 551 N N . LEU A 1 77 ? 23.830 -5.265 -38.002 1.00 92.62 77 LEU A N 1
ATOM 552 C CA . LEU A 1 77 ? 23.941 -3.968 -37.334 1.00 92.62 77 LEU A CA 1
ATOM 553 C C . LEU A 1 77 ? 22.630 -3.581 -36.644 1.00 92.62 77 LEU A C 1
ATOM 555 O O . LEU A 1 77 ? 22.665 -3.132 -35.501 1.00 92.62 77 LEU A O 1
ATOM 559 N N . SER A 1 78 ? 21.481 -3.812 -37.285 1.00 93.25 78 SER A N 1
ATOM 560 C CA . SER A 1 78 ? 20.162 -3.586 -36.682 1.00 93.25 78 SER A CA 1
ATOM 561 C C . SER A 1 78 ? 19.916 -4.499 -35.479 1.00 93.25 78 SER A C 1
ATOM 563 O O . SER A 1 78 ? 19.489 -4.020 -34.427 1.00 93.25 78 SER A O 1
ATOM 565 N N . LEU A 1 79 ? 20.261 -5.785 -35.596 1.00 93.12 79 LEU A N 1
ATOM 566 C CA . LEU A 1 79 ? 20.176 -6.745 -34.500 1.00 93.12 79 LEU A CA 1
ATOM 567 C C . LEU A 1 79 ? 20.983 -6.260 -33.290 1.00 93.12 79 LEU A C 1
ATOM 569 O O . LEU A 1 79 ? 20.454 -6.167 -32.186 1.00 93.12 79 LEU A O 1
ATOM 573 N N . ARG A 1 80 ? 22.256 -5.912 -33.505 1.00 91.44 80 ARG A N 1
ATOM 574 C CA . ARG A 1 80 ? 23.189 -5.563 -32.429 1.00 91.44 80 ARG A CA 1
ATOM 575 C C . ARG A 1 80 ? 22.936 -4.181 -31.830 1.00 91.44 80 ARG A C 1
ATOM 577 O O . ARG A 1 80 ? 23.083 -4.022 -30.624 1.00 91.44 80 ARG A O 1
ATOM 584 N N . ASN A 1 81 ? 22.631 -3.174 -32.648 1.00 93.50 81 ASN A N 1
ATOM 585 C CA . ASN A 1 81 ? 22.501 -1.787 -32.183 1.00 93.50 81 ASN A CA 1
ATOM 586 C C . ASN A 1 81 ? 21.103 -1.428 -31.685 1.00 93.50 81 ASN A C 1
ATOM 588 O O . ASN A 1 81 ? 20.959 -0.368 -31.080 1.00 93.50 81 ASN A O 1
ATOM 592 N N . LYS A 1 82 ? 20.090 -2.243 -31.994 1.00 92.50 82 LYS A N 1
ATOM 593 C CA . LYS A 1 82 ? 18.700 -1.946 -31.653 1.00 92.50 82 LYS A CA 1
ATOM 594 C C . LYS A 1 82 ? 17.995 -3.159 -31.064 1.00 92.50 82 LYS A C 1
ATOM 596 O O . LYS A 1 82 ? 17.768 -3.191 -29.868 1.00 92.50 82 LYS A O 1
ATOM 601 N N . LEU A 1 83 ? 17.735 -4.188 -31.871 1.00 93.69 83 LEU A N 1
ATOM 602 C CA . LEU A 1 83 ? 16.797 -5.251 -31.491 1.00 93.69 83 LEU A CA 1
ATOM 603 C C . LEU A 1 83 ? 17.195 -5.994 -30.205 1.00 93.69 83 LEU A C 1
ATOM 605 O O . LEU A 1 83 ? 16.337 -6.325 -29.400 1.00 93.69 83 LEU A O 1
ATOM 609 N N . VAL A 1 84 ? 18.490 -6.252 -29.994 1.00 92.94 84 VAL A N 1
ATOM 610 C CA . VAL A 1 84 ? 18.970 -6.887 -28.754 1.00 92.94 84 VAL A CA 1
ATOM 611 C C . VAL A 1 84 ? 18.796 -5.979 -27.532 1.00 92.94 84 VAL A C 1
ATOM 613 O O . VAL A 1 84 ? 18.594 -6.504 -26.442 1.00 92.94 84 VAL A O 1
ATOM 616 N N . SER A 1 85 ? 18.900 -4.656 -27.689 1.00 91.50 85 SER A N 1
ATOM 617 C CA . SER A 1 85 ? 18.617 -3.708 -26.603 1.00 91.50 85 SER A CA 1
ATOM 618 C C . SER A 1 85 ? 17.122 -3.684 -26.319 1.00 91.50 85 SER A C 1
ATOM 620 O O . SER A 1 85 ? 16.735 -3.983 -25.202 1.00 91.50 85 SER A O 1
ATOM 622 N N . ASP A 1 86 ? 16.303 -3.480 -27.354 1.00 93.75 86 ASP A N 1
ATOM 623 C CA . ASP A 1 86 ? 14.844 -3.411 -27.235 1.00 93.75 86 ASP A CA 1
ATOM 624 C C . ASP A 1 86 ? 14.273 -4.675 -26.553 1.00 93.75 86 ASP A C 1
ATOM 626 O O . ASP A 1 86 ? 13.479 -4.576 -25.630 1.00 93.75 86 ASP A O 1
ATOM 630 N N . ILE A 1 87 ? 14.738 -5.878 -26.928 1.00 95.06 87 ILE A N 1
ATOM 631 C CA . ILE A 1 87 ? 14.297 -7.139 -26.294 1.00 95.06 87 ILE A CA 1
ATOM 632 C C . ILE A 1 87 ? 14.707 -7.226 -24.815 1.00 95.06 87 ILE A C 1
ATOM 634 O O . ILE A 1 87 ? 14.008 -7.857 -24.022 1.00 95.06 87 ILE A O 1
ATOM 638 N N . ARG A 1 88 ? 15.868 -6.674 -24.443 1.00 93.81 88 ARG A N 1
ATOM 639 C CA . ARG A 1 88 ? 16.295 -6.644 -23.036 1.00 93.81 88 ARG A CA 1
ATOM 640 C C . ARG A 1 88 ? 15.425 -5.686 -22.239 1.00 93.81 88 ARG A C 1
ATOM 642 O O . ARG A 1 88 ? 14.966 -6.081 -21.177 1.00 93.81 88 ARG A O 1
ATOM 649 N N . ASP A 1 89 ? 15.160 -4.508 -22.793 1.00 92.50 89 ASP A N 1
ATOM 650 C CA . ASP A 1 89 ? 14.302 -3.500 -22.175 1.00 92.50 89 ASP A CA 1
ATOM 651 C C . ASP A 1 89 ? 12.877 -4.063 -21.978 1.00 92.50 89 ASP A C 1
ATOM 653 O O . ASP A 1 89 ? 12.358 -4.039 -20.866 1.00 92.50 89 ASP A O 1
ATOM 657 N N . ASP A 1 90 ? 12.302 -4.721 -22.996 1.00 94.75 90 ASP A N 1
ATOM 658 C CA . ASP A 1 90 ? 10.992 -5.391 -22.899 1.00 94.75 90 ASP A CA 1
ATOM 659 C C . ASP A 1 90 ? 10.956 -6.477 -21.799 1.00 94.75 90 ASP A C 1
ATOM 661 O O . ASP A 1 90 ? 9.939 -6.683 -21.127 1.00 94.75 90 ASP A O 1
ATOM 665 N N . LEU A 1 91 ? 12.056 -7.221 -21.623 1.00 95.56 91 LEU A N 1
ATOM 666 C CA . LEU A 1 91 ? 12.158 -8.261 -20.597 1.00 95.56 91 LEU A CA 1
ATOM 667 C C . LEU A 1 91 ? 12.288 -7.665 -19.189 1.00 95.56 91 LEU A C 1
ATOM 669 O O . LEU A 1 91 ? 11.690 -8.200 -18.250 1.00 95.56 91 LEU A O 1
ATOM 673 N N . ASP A 1 92 ? 13.046 -6.580 -19.048 1.00 90.56 92 ASP A N 1
ATOM 674 C CA . ASP A 1 92 ? 13.211 -5.855 -17.788 1.00 90.56 92 ASP A CA 1
ATOM 675 C C . ASP A 1 92 ? 11.888 -5.196 -17.361 1.00 90.56 92 ASP A C 1
ATOM 677 O O . ASP A 1 92 ? 11.511 -5.281 -16.186 1.00 90.56 92 ASP A O 1
ATOM 681 N N . ASP A 1 93 ? 11.125 -4.648 -18.310 1.00 87.69 93 ASP A N 1
ATOM 682 C CA . ASP A 1 93 ? 9.788 -4.093 -18.077 1.00 87.69 93 ASP A CA 1
ATOM 683 C C . ASP A 1 93 ? 8.807 -5.171 -17.597 1.00 87.69 93 ASP A C 1
ATOM 685 O O . ASP A 1 93 ? 8.112 -4.994 -16.591 1.00 87.69 93 A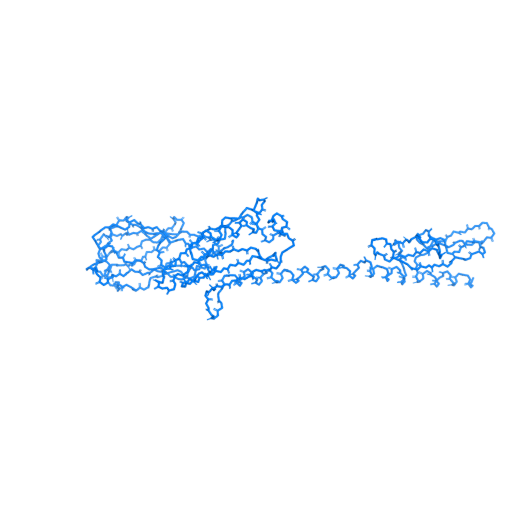SP A O 1
ATOM 689 N N . LEU A 1 94 ? 8.783 -6.334 -18.261 1.00 92.69 94 LEU A N 1
ATOM 690 C CA . LEU A 1 94 ? 7.945 -7.460 -17.843 1.00 92.69 94 LEU A CA 1
ATOM 691 C C . LEU A 1 94 ? 8.314 -7.951 -16.436 1.00 92.69 94 LEU A C 1
ATOM 693 O O . LEU A 1 94 ? 7.430 -8.187 -15.609 1.00 92.69 94 LEU A O 1
ATOM 697 N N . ALA A 1 95 ? 9.609 -8.120 -16.158 1.00 89.88 95 ALA A N 1
ATOM 698 C CA . ALA A 1 95 ? 10.081 -8.563 -14.850 1.00 89.88 95 ALA A CA 1
ATOM 699 C C . ALA A 1 95 ? 9.696 -7.562 -13.751 1.00 89.88 95 ALA A C 1
ATOM 701 O O . ALA A 1 95 ? 9.213 -7.965 -12.689 1.00 89.88 95 ALA A O 1
ATOM 702 N N . THR A 1 96 ? 9.843 -6.267 -14.029 1.00 84.25 96 THR A N 1
ATOM 703 C CA . THR A 1 96 ? 9.469 -5.178 -13.123 1.00 84.25 96 THR A CA 1
ATOM 704 C C . THR A 1 96 ? 7.969 -5.194 -12.827 1.00 84.25 96 THR A C 1
ATOM 706 O O . THR A 1 96 ? 7.579 -5.236 -11.658 1.00 84.25 96 THR A O 1
ATOM 709 N N . ALA A 1 97 ? 7.125 -5.291 -13.858 1.00 84.06 97 ALA A N 1
ATOM 710 C CA . ALA A 1 97 ? 5.673 -5.363 -13.699 1.00 84.06 97 ALA A CA 1
ATOM 711 C C . ALA A 1 97 ? 5.225 -6.592 -12.884 1.00 84.06 97 ALA A C 1
ATOM 713 O O . ALA A 1 97 ? 4.354 -6.495 -12.016 1.00 84.06 97 ALA A O 1
ATOM 714 N N . MET A 1 98 ? 5.843 -7.758 -13.113 1.00 86.38 98 MET A N 1
ATOM 715 C CA . MET A 1 98 ? 5.558 -8.966 -12.329 1.00 86.38 98 MET A CA 1
ATOM 716 C C . MET A 1 98 ? 5.906 -8.785 -10.848 1.00 86.38 98 MET A C 1
ATOM 718 O O . MET A 1 98 ? 5.113 -9.156 -9.981 1.00 86.38 98 MET A O 1
ATOM 722 N N . VAL A 1 99 ? 7.078 -8.216 -10.549 1.00 83.62 99 VAL A N 1
ATOM 723 C CA . VAL A 1 99 ? 7.512 -7.947 -9.170 1.00 83.62 99 VAL A CA 1
ATOM 724 C C . VAL A 1 99 ? 6.548 -6.983 -8.481 1.00 83.62 99 VAL A C 1
ATOM 726 O O . VAL A 1 99 ? 6.116 -7.259 -7.361 1.00 83.62 99 VAL A O 1
ATOM 729 N N . GLN A 1 100 ? 6.164 -5.895 -9.151 1.00 79.50 100 GLN A N 1
ATOM 730 C CA . GLN A 1 100 ? 5.221 -4.909 -8.618 1.00 79.50 100 GLN A CA 1
ATOM 731 C C . GLN A 1 100 ? 3.866 -5.541 -8.293 1.00 79.50 100 GLN A C 1
ATOM 733 O O . GLN A 1 100 ? 3.390 -5.423 -7.164 1.00 79.50 100 GLN A O 1
ATOM 738 N N . GLN A 1 101 ? 3.275 -6.274 -9.241 1.00 80.38 101 GLN A N 1
ATOM 739 C CA . GLN A 1 101 ? 1.947 -6.853 -9.049 1.00 80.38 101 GLN A CA 1
ATOM 740 C C . GLN A 1 101 ? 1.924 -7.879 -7.913 1.00 80.38 101 GLN A C 1
ATOM 742 O O . GLN A 1 101 ? 0.954 -7.943 -7.157 1.00 80.38 101 GLN A O 1
ATOM 747 N N . ILE A 1 102 ? 2.986 -8.677 -7.771 1.00 83.44 102 ILE A N 1
ATOM 748 C CA . ILE A 1 102 ? 3.115 -9.628 -6.662 1.00 83.44 102 ILE A CA 1
ATOM 749 C C . ILE A 1 102 ? 3.270 -8.880 -5.334 1.00 83.44 102 ILE A C 1
ATOM 751 O O . ILE A 1 102 ? 2.613 -9.239 -4.356 1.00 83.44 102 ILE A O 1
ATOM 755 N N . ASN A 1 103 ? 4.097 -7.835 -5.291 1.00 79.44 103 ASN A N 1
ATOM 756 C CA . ASN A 1 103 ? 4.321 -7.054 -4.076 1.00 79.44 103 ASN A CA 1
ATOM 757 C C . ASN A 1 103 ? 3.046 -6.356 -3.586 1.00 79.44 103 ASN A C 1
ATOM 759 O O . ASN A 1 103 ? 2.799 -6.382 -2.382 1.00 79.44 103 ASN A O 1
ATOM 763 N N . GLN A 1 104 ? 2.212 -5.830 -4.490 1.00 73.69 104 GLN A N 1
ATOM 764 C CA . GLN A 1 104 ? 0.921 -5.211 -4.148 1.00 73.69 104 GLN A CA 1
ATOM 765 C C . GLN A 1 104 ? -0.001 -6.155 -3.365 1.00 73.69 104 GLN A C 1
ATOM 767 O O . GLN A 1 104 ? -0.642 -5.749 -2.401 1.00 73.69 104 GLN A O 1
ATOM 772 N N . TYR A 1 105 ? -0.044 -7.439 -3.726 1.00 75.31 105 TYR A N 1
ATOM 773 C CA . TYR A 1 105 ? -0.815 -8.419 -2.954 1.00 75.31 105 TYR A CA 1
ATOM 774 C C . TYR A 1 105 ? -0.070 -8.892 -1.705 1.00 75.31 105 TYR A C 1
ATOM 776 O O . TYR A 1 105 ? -0.683 -9.177 -0.677 1.00 75.31 105 TYR A O 1
ATOM 784 N N . HIS A 1 106 ? 1.256 -9.006 -1.777 1.00 77.75 106 HIS A N 1
ATOM 785 C CA . HIS A 1 106 ? 2.045 -9.580 -0.694 1.00 77.75 106 HIS A CA 1
ATOM 786 C C . HIS A 1 106 ? 2.196 -8.636 0.505 1.00 77.75 106 HIS A C 1
ATOM 788 O O . HIS A 1 106 ? 2.231 -9.117 1.637 1.00 77.75 106 HIS A O 1
ATOM 794 N N . VAL A 1 107 ? 2.233 -7.314 0.287 1.00 74.19 107 VAL A N 1
ATOM 795 C CA . VAL A 1 107 ? 2.311 -6.314 1.369 1.00 74.19 107 VAL A CA 1
ATOM 796 C C . VAL A 1 107 ? 1.096 -6.377 2.300 1.00 74.19 107 VAL A C 1
ATOM 798 O O . VAL A 1 107 ? 1.221 -6.159 3.501 1.00 74.19 107 VAL A O 1
ATOM 801 N N . GLN A 1 108 ? -0.053 -6.805 1.776 1.00 70.12 108 GLN A N 1
ATOM 802 C CA . GLN A 1 108 ? -1.293 -6.982 2.532 1.00 70.12 108 GLN A CA 1
ATOM 803 C C . GLN A 1 108 ? -1.327 -8.289 3.344 1.00 70.12 108 GLN A C 1
ATOM 805 O O . GLN A 1 108 ? -2.335 -8.596 3.986 1.00 70.12 108 GLN A O 1
ATOM 810 N N . GLY A 1 109 ? -0.249 -9.079 3.318 1.00 74.06 109 GLY A N 1
ATOM 811 C CA . GLY A 1 109 ? -0.116 -10.354 4.012 1.00 74.06 109 GLY A CA 1
ATOM 812 C C . GLY A 1 109 ? 1.005 -10.369 5.054 1.00 74.06 109 GLY A C 1
ATOM 813 O O . GLY A 1 109 ? 1.944 -9.579 5.033 1.00 74.06 109 GLY A O 1
ATOM 814 N N . VAL A 1 110 ? 0.929 -11.332 5.971 1.00 79.56 110 VAL A N 1
ATOM 815 C CA . VAL A 1 110 ? 2.052 -11.727 6.831 1.00 79.56 110 VAL A CA 1
ATOM 816 C C . VAL A 1 110 ? 2.296 -13.219 6.649 1.00 79.56 110 VAL A C 1
ATOM 818 O O . VAL A 1 110 ? 1.355 -13.994 6.477 1.00 79.56 110 VAL A O 1
ATOM 821 N N . GLY A 1 111 ? 3.564 -13.632 6.672 1.00 74.50 111 GLY A N 1
ATOM 822 C CA . GLY A 1 111 ? 3.926 -15.047 6.577 1.00 74.50 111 GLY A CA 1
ATOM 823 C C . GLY A 1 111 ? 3.444 -15.858 7.786 1.00 74.50 111 GLY A C 1
ATOM 824 O O . GLY A 1 111 ? 2.906 -15.323 8.754 1.00 74.50 111 GLY A O 1
ATOM 825 N N . SER A 1 112 ? 3.715 -17.166 7.793 1.00 76.25 112 SER A N 1
ATOM 826 C CA . SER A 1 112 ? 3.363 -18.054 8.917 1.00 76.25 112 SER A CA 1
ATOM 827 C C . SER A 1 112 ? 4.024 -17.666 10.249 1.00 76.25 112 SER A C 1
ATOM 829 O O . SER A 1 112 ? 3.569 -18.075 11.313 1.00 76.25 112 SER A O 1
ATOM 831 N N . THR A 1 113 ? 5.096 -16.874 10.201 1.00 79.81 113 THR A N 1
ATOM 832 C CA . THR A 1 113 ? 5.767 -16.275 11.365 1.00 79.81 113 THR A CA 1
ATOM 833 C C . THR A 1 113 ? 5.032 -15.057 11.941 1.00 79.81 113 THR A C 1
ATOM 835 O O . THR A 1 113 ? 5.396 -14.579 13.019 1.00 79.81 113 THR A O 1
ATOM 838 N N . GLY A 1 114 ? 3.992 -14.574 11.256 1.00 84.88 114 GLY A N 1
ATOM 839 C CA . GLY A 1 114 ? 3.200 -13.406 11.625 1.00 84.88 114 GLY A CA 1
ATOM 840 C C . GLY A 1 114 ? 3.931 -12.082 11.394 1.00 84.88 114 GLY A C 1
ATOM 841 O O . GLY A 1 114 ? 4.865 -12.006 10.596 1.00 84.88 114 GLY A O 1
ATOM 842 N N . SER A 1 115 ? 3.482 -11.048 12.108 1.00 91.25 115 SER A N 1
ATOM 843 C CA . SER A 1 115 ? 4.002 -9.678 12.047 1.00 91.25 115 SER A CA 1
ATOM 844 C C . SER A 1 115 ? 5.519 -9.597 12.288 1.00 91.25 115 SER A C 1
ATOM 846 O O . SER A 1 115 ? 6.107 -10.392 13.031 1.00 91.25 115 SER A O 1
ATOM 848 N N . PHE A 1 116 ? 6.147 -8.597 11.680 1.00 93.94 116 PHE A N 1
ATOM 849 C CA . PHE A 1 116 ? 7.590 -8.415 11.594 1.00 93.94 116 PHE A CA 1
ATOM 850 C C . PHE A 1 116 ? 8.191 -7.814 12.871 1.00 93.94 116 PHE A C 1
ATOM 852 O O . PHE A 1 116 ? 7.588 -6.974 13.536 1.00 93.94 116 PHE A O 1
ATOM 859 N N . THR A 1 117 ? 9.425 -8.207 13.190 1.00 95.94 117 THR A N 1
ATOM 860 C CA . THR A 1 117 ? 10.295 -7.511 14.162 1.00 95.94 117 THR A CA 1
ATOM 861 C C . THR A 1 117 ? 11.394 -6.699 13.476 1.00 95.94 117 THR A C 1
ATOM 863 O O . THR A 1 117 ? 12.032 -5.852 14.094 1.00 95.94 117 THR A O 1
ATOM 866 N N . GLY A 1 118 ? 11.607 -6.929 12.183 1.00 95.00 118 GLY A N 1
ATOM 867 C CA . GLY A 1 118 ? 12.483 -6.134 11.345 1.00 95.00 118 GLY A CA 1
ATOM 868 C C . GLY A 1 118 ? 12.218 -6.427 9.878 1.00 95.00 118 GLY A C 1
ATOM 869 O O . GLY A 1 118 ? 11.991 -7.577 9.506 1.00 95.00 118 GLY A O 1
ATOM 870 N N . LEU A 1 119 ? 12.254 -5.384 9.059 1.00 93.50 119 LEU A N 1
ATOM 871 C CA . LEU A 1 119 ? 12.088 -5.465 7.616 1.00 93.50 119 LEU A CA 1
ATOM 872 C C . LEU A 1 119 ? 13.110 -4.547 6.949 1.00 93.50 119 LEU A C 1
ATOM 874 O O . LEU A 1 119 ? 13.471 -3.496 7.480 1.00 93.50 119 LEU A O 1
ATOM 878 N N . THR A 1 120 ? 13.638 -4.962 5.806 1.00 94.38 120 THR A N 1
ATOM 879 C CA . THR A 1 120 ? 14.553 -4.147 5.005 1.00 94.38 120 THR A CA 1
ATOM 880 C C . THR A 1 120 ? 14.052 -4.153 3.578 1.00 94.38 120 THR A C 1
ATOM 882 O O . THR A 1 120 ? 13.853 -5.220 3.002 1.00 94.38 120 THR A O 1
ATOM 885 N N . GLY A 1 121 ? 13.816 -2.956 3.054 1.00 89.88 121 GLY A N 1
ATOM 886 C CA . GLY A 1 121 ? 13.349 -2.736 1.700 1.00 89.88 121 GLY A CA 1
ATOM 887 C C . GLY A 1 121 ? 14.416 -3.029 0.652 1.00 89.88 121 GLY A C 1
ATOM 888 O O . GLY A 1 121 ? 15.555 -3.420 0.946 1.00 89.88 121 GLY A O 1
ATOM 889 N N . TRP A 1 122 ? 14.020 -2.829 -0.600 1.00 87.69 122 TRP A N 1
ATOM 890 C CA . TRP A 1 122 ? 14.919 -2.965 -1.733 1.00 87.69 122 TRP A CA 1
ATOM 891 C C . TRP A 1 122 ? 15.917 -1.807 -1.799 1.00 87.69 122 TRP A C 1
ATOM 893 O O . TRP A 1 122 ? 15.726 -0.759 -1.181 1.00 87.69 122 TRP A O 1
ATOM 903 N N . TRP A 1 123 ? 17.012 -2.032 -2.523 1.00 91.06 123 TRP A N 1
ATOM 904 C CA . TRP A 1 123 ? 17.967 -0.970 -2.819 1.00 91.06 123 TRP A CA 1
ATOM 905 C C . TRP A 1 123 ? 17.350 0.038 -3.784 1.00 91.06 123 TRP A C 1
ATOM 907 O O . TRP A 1 123 ? 16.701 -0.362 -4.746 1.00 91.06 123 TRP A O 1
ATOM 917 N N . VAL A 1 124 ? 17.591 1.322 -3.556 1.00 88.69 124 VAL A N 1
ATOM 918 C CA . VAL A 1 124 ? 17.103 2.402 -4.416 1.00 88.69 124 VAL A CA 1
ATOM 919 C C . VAL A 1 124 ? 18.262 3.232 -4.965 1.00 88.69 124 VAL A C 1
ATOM 921 O O . VAL A 1 124 ? 19.291 3.406 -4.311 1.00 88.69 124 VAL A O 1
ATOM 924 N N . THR A 1 125 ? 18.095 3.733 -6.187 1.00 87.75 125 THR A N 1
ATOM 925 C CA . THR A 1 125 ? 19.088 4.561 -6.890 1.00 87.75 125 THR A CA 1
ATOM 926 C C . THR A 1 125 ? 19.168 5.985 -6.341 1.00 87.75 125 THR A C 1
ATOM 928 O O . THR A 1 125 ? 20.233 6.596 -6.410 1.00 87.75 125 THR A O 1
ATOM 931 N N . SER A 1 126 ? 18.065 6.501 -5.794 1.00 91.94 126 SER A N 1
ATOM 932 C CA . SER A 1 126 ? 17.945 7.832 -5.194 1.00 91.94 126 SER A CA 1
ATOM 933 C C . SER A 1 126 ? 17.154 7.756 -3.893 1.00 91.94 126 SER A C 1
ATOM 935 O O . SER A 1 126 ? 16.307 6.880 -3.733 1.00 91.94 126 SER A O 1
ATOM 937 N N . GLU A 1 127 ? 17.426 8.672 -2.963 1.00 91.75 127 GLU A N 1
ATOM 938 C CA . GLU A 1 127 ? 16.626 8.816 -1.745 1.00 91.75 127 GLU A CA 1
ATOM 939 C C . GLU A 1 127 ? 15.399 9.711 -1.937 1.00 91.75 127 GLU A C 1
ATOM 941 O O . GLU A 1 127 ? 14.443 9.557 -1.184 1.00 91.75 127 GLU A O 1
ATOM 946 N N . ASN A 1 128 ? 15.388 10.611 -2.925 1.00 94.31 128 ASN A N 1
ATOM 947 C CA . ASN A 1 128 ? 14.238 11.484 -3.169 1.00 94.31 128 ASN A CA 1
ATOM 948 C C . ASN A 1 128 ? 13.110 10.681 -3.811 1.00 94.31 128 ASN A C 1
ATOM 950 O O . ASN A 1 128 ? 13.334 10.053 -4.846 1.00 94.31 128 ASN A O 1
ATOM 954 N N . LEU A 1 129 ? 11.894 10.749 -3.266 1.00 93.12 129 LEU A N 1
ATOM 955 C CA . LEU A 1 129 ? 10.756 10.024 -3.837 1.00 93.12 129 LEU A CA 1
ATOM 956 C C . LEU A 1 129 ? 10.368 10.545 -5.229 1.00 93.12 129 LEU A C 1
ATOM 958 O O . LEU A 1 129 ? 9.846 9.789 -6.048 1.00 93.12 129 LEU A O 1
ATOM 962 N N . ALA A 1 130 ? 10.706 11.797 -5.547 1.00 94.25 130 ALA A N 1
ATOM 963 C CA . ALA A 1 130 ? 10.492 12.389 -6.865 1.00 94.25 130 ALA A CA 1
ATOM 964 C C . ALA A 1 130 ? 11.236 11.647 -7.990 1.00 94.25 130 ALA A C 1
ATOM 966 O O . ALA A 1 130 ? 10.776 11.650 -9.131 1.00 94.25 130 ALA A O 1
ATOM 967 N N . ASP A 1 131 ? 12.349 10.982 -7.663 1.00 92.94 131 ASP A N 1
ATOM 968 C CA . ASP A 1 131 ? 13.161 10.218 -8.616 1.00 92.94 131 ASP A CA 1
ATOM 969 C C . ASP A 1 131 ? 12.658 8.773 -8.795 1.00 92.94 131 ASP A C 1
ATOM 971 O O . ASP A 1 131 ? 13.198 8.015 -9.606 1.00 92.94 131 ASP A O 1
ATOM 975 N N . PHE A 1 132 ? 11.638 8.361 -8.036 1.00 88.62 132 PHE A N 1
ATOM 976 C CA . PHE A 1 132 ? 11.049 7.032 -8.149 1.00 88.62 132 PHE A CA 1
ATOM 977 C C . PHE A 1 132 ? 10.116 6.970 -9.358 1.00 88.62 132 PHE A C 1
ATOM 979 O O . PHE A 1 132 ? 9.468 7.954 -9.734 1.00 88.62 132 PHE A O 1
ATOM 986 N N . GLY A 1 133 ? 10.002 5.770 -9.936 1.00 82.19 133 GLY A N 1
ATOM 987 C CA . GLY A 1 133 ? 9.058 5.475 -11.013 1.00 82.19 133 GLY A CA 1
ATOM 988 C C . GLY A 1 133 ? 7.599 5.752 -10.631 1.00 82.19 133 GLY A C 1
ATOM 989 O O . GLY A 1 133 ? 7.283 6.226 -9.538 1.00 82.19 133 GLY A O 1
ATOM 990 N N . SER A 1 134 ? 6.673 5.455 -11.539 1.00 78.50 134 SER A N 1
ATOM 991 C CA . SER A 1 134 ? 5.229 5.661 -11.333 1.00 78.50 134 SER A CA 1
ATOM 992 C C . SER A 1 134 ? 4.626 4.878 -10.161 1.00 78.50 134 SER A C 1
ATOM 994 O O . SER A 1 134 ? 3.489 5.144 -9.796 1.00 78.50 134 SER A O 1
ATOM 996 N N . ASP A 1 135 ? 5.373 3.943 -9.578 1.00 76.12 135 ASP A N 1
ATOM 997 C CA . ASP A 1 135 ? 4.904 3.040 -8.520 1.00 76.12 135 ASP A CA 1
ATOM 998 C C . ASP A 1 135 ? 4.767 3.718 -7.159 1.00 76.12 135 ASP A C 1
ATOM 1000 O O . ASP A 1 135 ? 4.051 3.227 -6.295 1.00 76.12 135 ASP A O 1
ATOM 1004 N N . VAL A 1 136 ? 5.484 4.824 -6.954 1.00 85.56 136 VAL A N 1
ATOM 1005 C CA . VAL A 1 136 ? 5.313 5.679 -5.779 1.00 85.56 136 VAL A CA 1
ATOM 1006 C C . VAL A 1 136 ? 4.464 6.866 -6.199 1.00 85.56 136 VAL A C 1
ATOM 1008 O O . VAL A 1 136 ? 4.783 7.540 -7.185 1.00 85.56 136 VAL A O 1
ATOM 1011 N N . THR A 1 137 ? 3.402 7.124 -5.445 1.00 89.25 137 THR A N 1
ATOM 1012 C CA . THR A 1 137 ? 2.458 8.227 -5.641 1.00 89.25 137 THR A CA 1
ATOM 1013 C C . THR A 1 137 ? 2.203 8.947 -4.325 1.00 89.25 137 THR A C 1
ATOM 1015 O O . THR A 1 137 ? 2.487 8.408 -3.256 1.00 89.25 137 THR A O 1
ATOM 1018 N N . ASP A 1 138 ? 1.655 10.159 -4.405 1.00 91.44 138 ASP A N 1
ATOM 1019 C CA . ASP A 1 138 ? 1.150 10.856 -3.223 1.00 91.44 138 ASP A CA 1
ATOM 1020 C C . ASP A 1 138 ? 0.019 10.040 -2.590 1.00 91.44 138 ASP A C 1
ATOM 1022 O O . ASP A 1 138 ? -0.816 9.471 -3.301 1.00 91.44 138 ASP A O 1
ATOM 1026 N N . GLY A 1 139 ? -0.025 9.986 -1.262 1.00 90.50 139 GLY A N 1
ATOM 1027 C CA . GLY A 1 139 ? -0.995 9.152 -0.565 1.00 90.50 139 GLY A CA 1
ATOM 1028 C C . GLY A 1 139 ? -0.680 8.965 0.908 1.00 90.50 139 GLY A C 1
ATOM 1029 O O . GLY A 1 139 ? 0.048 9.750 1.514 1.00 90.50 139 GLY A O 1
ATOM 1030 N N . ASN A 1 140 ? -1.255 7.917 1.492 1.00 88.12 140 ASN A N 1
ATOM 1031 C CA . ASN A 1 140 ? -1.055 7.570 2.890 1.00 88.12 140 ASN A CA 1
ATOM 1032 C C . ASN A 1 140 ? -0.798 6.074 3.002 1.00 88.12 140 ASN A C 1
ATOM 1034 O O . ASN A 1 140 ? -1.633 5.278 2.587 1.00 88.12 140 ASN A O 1
ATOM 1038 N N . ILE A 1 141 ? 0.298 5.701 3.655 1.00 89.88 141 ILE A N 1
ATOM 1039 C CA . ILE A 1 141 ? 0.548 4.307 4.021 1.00 89.88 141 ILE A CA 1
ATOM 1040 C C . ILE A 1 141 ? 0.181 4.084 5.489 1.00 89.88 141 ILE A C 1
ATOM 1042 O O . ILE A 1 141 ? 0.339 4.973 6.331 1.00 89.88 141 ILE A O 1
ATOM 1046 N N . TYR A 1 142 ? -0.274 2.881 5.832 1.00 88.94 142 TYR A N 1
ATOM 1047 C CA . TYR A 1 142 ? -0.678 2.557 7.202 1.00 88.94 142 TYR A CA 1
ATOM 1048 C C . TYR A 1 142 ? 0.170 1.440 7.802 1.00 88.94 142 TYR A C 1
ATOM 1050 O O . TYR A 1 142 ? 0.217 0.324 7.288 1.00 88.94 142 TYR A O 1
ATOM 1058 N N . ILE A 1 143 ? 0.770 1.705 8.964 1.00 92.19 143 ILE A N 1
ATOM 1059 C CA . ILE A 1 143 ? 1.542 0.705 9.710 1.00 92.19 143 ILE A CA 1
ATOM 1060 C C . ILE A 1 143 ? 0.782 0.315 10.966 1.00 92.19 143 ILE A C 1
ATOM 1062 O O . ILE A 1 143 ? 0.417 1.162 11.787 1.00 92.19 143 ILE A O 1
ATOM 1066 N N . ARG A 1 144 ? 0.561 -0.988 11.143 1.00 92.38 144 ARG A N 1
ATOM 1067 C CA . ARG A 1 144 ? 0.055 -1.545 12.393 1.00 92.38 144 ARG A CA 1
ATOM 1068 C C . ARG A 1 144 ? 1.200 -1.914 13.307 1.00 92.38 144 ARG A C 1
ATOM 1070 O O . ARG A 1 144 ? 2.137 -2.579 12.884 1.00 92.38 144 ARG A O 1
ATOM 1077 N N . VAL A 1 145 ? 1.077 -1.560 14.579 1.00 95.19 145 VAL A N 1
ATOM 1078 C CA . VAL A 1 145 ? 2.014 -1.952 15.630 1.00 95.19 145 VAL A CA 1
ATOM 1079 C C . VAL A 1 145 ? 1.265 -2.720 16.704 1.00 95.19 145 VAL A C 1
ATOM 1081 O O . VAL A 1 145 ? 0.256 -2.262 17.231 1.00 95.19 145 VAL A O 1
ATOM 1084 N N . THR A 1 146 ? 1.774 -3.902 17.031 1.00 94.94 146 THR A N 1
ATOM 1085 C CA . THR A 1 146 ? 1.264 -4.761 18.098 1.00 94.94 146 THR A CA 1
ATOM 1086 C C . THR A 1 146 ? 2.258 -4.771 19.249 1.00 94.94 146 THR A C 1
ATOM 1088 O O . THR A 1 146 ? 3.392 -5.225 19.087 1.00 94.94 146 THR A O 1
ATOM 1091 N N . ASN A 1 147 ? 1.829 -4.324 20.428 1.00 95.88 147 ASN A N 1
ATOM 1092 C CA . ASN A 1 147 ? 2.558 -4.549 21.670 1.00 95.88 147 ASN A CA 1
ATOM 1093 C C . ASN A 1 147 ? 2.275 -5.977 22.151 1.00 95.88 147 ASN A C 1
ATOM 1095 O O . ASN A 1 147 ? 1.162 -6.299 22.562 1.00 95.88 147 ASN A O 1
ATOM 1099 N N . THR A 1 148 ? 3.274 -6.851 22.107 1.00 94.19 148 THR A N 1
ATOM 1100 C CA . THR A 1 148 ? 3.109 -8.273 22.429 1.00 94.19 148 THR A CA 1
ATOM 1101 C C . THR A 1 148 ? 2.946 -8.541 23.921 1.00 94.19 148 THR A C 1
ATOM 1103 O O . THR A 1 148 ? 2.512 -9.629 24.285 1.00 94.19 148 THR A O 1
ATOM 1106 N N . SER A 1 149 ? 3.286 -7.582 24.787 1.00 94.31 149 SER A N 1
ATOM 1107 C CA . SER A 1 149 ? 3.096 -7.713 26.236 1.00 94.31 149 SER A CA 1
ATOM 1108 C C . SER A 1 149 ? 1.668 -7.391 26.662 1.00 94.31 149 SER A C 1
ATOM 1110 O O . SER A 1 149 ? 1.161 -8.003 27.597 1.00 94.31 149 SER A O 1
ATOM 1112 N N . THR A 1 150 ? 1.020 -6.430 26.001 1.00 92.69 150 THR A N 1
ATOM 1113 C CA . THR A 1 150 ? -0.343 -5.988 26.350 1.00 92.69 150 THR A CA 1
ATOM 1114 C C . THR A 1 150 ? -1.411 -6.473 25.373 1.00 92.69 150 THR A C 1
ATOM 1116 O O . THR A 1 150 ? -2.597 -6.380 25.674 1.00 92.69 150 THR A O 1
ATOM 1119 N N . GLY A 1 151 ? -1.016 -6.949 24.190 1.00 88.44 151 GLY A N 1
ATOM 1120 C CA . GLY A 1 151 ? -1.922 -7.254 23.082 1.00 88.44 151 GLY A CA 1
ATOM 1121 C C . GLY A 1 151 ? -2.511 -6.012 22.404 1.00 88.44 151 GLY A C 1
ATOM 1122 O O . GLY A 1 151 ? -3.359 -6.149 21.525 1.00 88.44 151 GLY A O 1
ATOM 1123 N N . ALA A 1 152 ? -2.096 -4.802 22.797 1.00 89.19 152 ALA A N 1
ATOM 1124 C CA . ALA A 1 152 ? -2.592 -3.570 22.196 1.00 89.19 152 ALA A CA 1
ATOM 1125 C C . ALA A 1 152 ? -2.117 -3.448 20.744 1.00 89.19 152 ALA A C 1
ATOM 1127 O O . ALA A 1 152 ? -0.934 -3.630 20.457 1.00 89.19 152 ALA A O 1
ATOM 1128 N N . ILE A 1 153 ? -3.045 -3.108 19.849 1.00 91.19 153 ILE A N 1
ATOM 1129 C CA . ILE A 1 153 ? -2.779 -2.892 18.428 1.00 91.19 153 ILE A CA 1
ATOM 1130 C C . ILE A 1 153 ? -3.130 -1.447 18.099 1.00 91.19 153 ILE A C 1
ATOM 1132 O O . ILE A 1 153 ? -4.262 -1.019 18.327 1.00 91.19 153 ILE A O 1
ATOM 1136 N N . THR A 1 154 ? -2.172 -0.716 17.544 1.00 91.44 154 THR A N 1
ATOM 1137 C CA . THR A 1 154 ? -2.366 0.624 16.989 1.00 91.44 154 THR A CA 1
ATOM 1138 C C . THR A 1 154 ? -2.149 0.587 15.484 1.00 91.44 154 THR A C 1
ATOM 1140 O O . THR A 1 154 ? -1.444 -0.281 14.973 1.00 91.44 154 THR A O 1
ATOM 1143 N N . ARG A 1 155 ? -2.767 1.524 14.766 1.00 91.44 155 ARG A N 1
ATOM 1144 C CA . ARG A 1 155 ? -2.485 1.792 13.356 1.00 91.44 155 ARG A CA 1
ATOM 1145 C C . ARG A 1 155 ? -2.134 3.264 13.234 1.00 91.44 155 ARG A C 1
ATOM 1147 O O . ARG A 1 155 ? -2.888 4.099 13.729 1.00 91.44 155 ARG A O 1
ATOM 1154 N N . THR A 1 156 ? -1.012 3.552 12.594 1.00 92.75 156 THR A N 1
ATOM 1155 C CA . THR A 1 156 ? -0.547 4.916 12.362 1.00 92.75 156 THR A CA 1
ATOM 1156 C C . THR A 1 156 ? -0.498 5.184 10.869 1.00 92.75 156 THR A C 1
ATOM 1158 O O . THR A 1 156 ? -0.011 4.355 10.102 1.00 92.75 156 THR A O 1
ATOM 1161 N N . GLU A 1 157 ? -1.052 6.328 10.491 1.00 92.19 157 GLU A N 1
ATOM 1162 C CA . GLU A 1 157 ? -1.000 6.888 9.146 1.00 92.19 157 GLU A CA 1
ATOM 1163 C C . GLU A 1 157 ? 0.346 7.573 8.924 1.00 92.19 157 GLU A C 1
ATOM 1165 O O . GLU A 1 157 ? 0.799 8.337 9.781 1.00 92.19 157 GLU A O 1
ATOM 1170 N N . ILE A 1 158 ? 0.971 7.296 7.786 1.00 94.56 158 ILE A N 1
ATOM 1171 C CA . ILE A 1 158 ? 2.190 7.948 7.324 1.00 94.56 158 ILE A CA 1
ATOM 1172 C C . ILE A 1 158 ? 1.857 8.620 5.986 1.00 94.56 158 ILE A C 1
ATOM 1174 O O . ILE A 1 158 ? 1.656 7.909 4.998 1.00 94.56 158 ILE A O 1
ATOM 1178 N N . PRO A 1 159 ? 1.768 9.959 5.943 1.00 94.81 159 PRO A N 1
ATOM 1179 C CA . PRO A 1 159 ? 1.573 10.668 4.689 1.00 94.81 159 PRO A CA 1
ATOM 1180 C C . PRO A 1 159 ? 2.821 10.542 3.813 1.00 94.81 159 PRO A C 1
ATOM 1182 O O . PRO A 1 159 ? 3.942 10.515 4.325 1.00 94.81 159 PRO A O 1
ATOM 1185 N N . VAL A 1 160 ? 2.601 10.461 2.506 1.00 95.12 160 VAL A N 1
ATOM 1186 C CA . VAL A 1 160 ? 3.636 10.415 1.476 1.00 95.12 160 VAL A CA 1
ATOM 1187 C C . VAL A 1 160 ? 3.353 11.529 0.475 1.00 95.12 160 VAL A C 1
ATOM 1189 O O . VAL A 1 160 ? 2.314 11.526 -0.185 1.00 95.12 160 VAL A O 1
ATOM 1192 N N . ASP A 1 161 ? 4.285 12.467 0.356 1.00 95.81 161 ASP A N 1
ATOM 1193 C CA . ASP A 1 161 ? 4.348 13.460 -0.713 1.00 95.81 161 ASP A CA 1
ATOM 1194 C C . ASP A 1 161 ? 5.538 13.113 -1.605 1.00 95.81 161 ASP A C 1
ATOM 1196 O O . ASP A 1 161 ? 6.694 13.360 -1.266 1.00 95.81 161 ASP A O 1
ATOM 1200 N N . LYS A 1 162 ? 5.273 12.533 -2.776 1.00 94.00 162 LYS A N 1
ATOM 1201 C CA . LYS A 1 162 ? 6.316 12.107 -3.711 1.00 94.00 162 LYS A CA 1
ATOM 1202 C C . LYS A 1 162 ? 7.213 13.272 -4.118 1.00 94.00 162 LYS A C 1
ATOM 1204 O O . LYS A 1 162 ? 8.401 13.082 -4.367 1.00 94.00 162 LYS A O 1
ATOM 1209 N N . SER A 1 163 ? 6.642 14.465 -4.256 1.00 94.50 163 SER A N 1
ATOM 1210 C CA . SER A 1 163 ? 7.360 15.629 -4.763 1.00 94.50 163 SER A CA 1
ATOM 1211 C C . SER A 1 163 ? 8.285 16.262 -3.724 1.00 94.50 163 SER A C 1
ATOM 1213 O O . SER A 1 163 ? 9.276 16.891 -4.106 1.00 94.50 163 SER A O 1
ATOM 1215 N N . ALA A 1 164 ? 7.977 16.086 -2.437 1.00 95.00 164 ALA A N 1
ATOM 1216 C CA . ALA A 1 164 ? 8.686 16.721 -1.331 1.00 95.00 164 ALA A CA 1
ATOM 1217 C C . ALA A 1 164 ? 9.520 15.749 -0.485 1.00 95.00 164 ALA A C 1
ATOM 1219 O O . ALA A 1 164 ? 10.595 16.132 -0.022 1.00 95.00 164 ALA A O 1
ATOM 1220 N N . ASP A 1 165 ? 9.046 14.521 -0.282 1.00 96.88 165 ASP A N 1
ATOM 1221 C CA . ASP A 1 165 ? 9.645 13.583 0.660 1.00 96.88 165 ASP A CA 1
ATOM 1222 C C . ASP A 1 165 ? 10.848 12.837 0.071 1.00 96.88 165 ASP A C 1
ATOM 1224 O O . ASP A 1 165 ? 10.955 12.528 -1.123 1.00 96.88 165 ASP A O 1
ATOM 1228 N N . SER A 1 166 ? 11.747 12.461 0.972 1.00 95.75 166 SER A N 1
ATOM 1229 C CA . SER A 1 166 ? 12.777 11.456 0.759 1.00 95.75 166 SER A CA 1
ATOM 1230 C C . SER A 1 166 ? 12.504 10.195 1.583 1.00 95.75 166 SER A C 1
ATOM 1232 O O . SER A 1 166 ? 11.758 10.187 2.561 1.00 95.75 166 SER A O 1
ATOM 1234 N N . LEU A 1 167 ? 13.200 9.109 1.259 1.00 95.19 167 LEU A N 1
ATOM 1235 C CA . LEU A 1 167 ? 13.276 7.904 2.088 1.00 95.19 167 LEU A CA 1
ATOM 1236 C C . LEU A 1 167 ? 13.676 8.190 3.537 1.00 95.19 167 LEU A C 1
ATOM 1238 O O . LEU A 1 167 ? 13.231 7.490 4.448 1.00 95.19 167 LEU A O 1
ATOM 1242 N N . SER A 1 168 ? 14.525 9.193 3.747 1.00 96.56 168 SER A N 1
ATOM 1243 C CA . SER A 1 168 ? 14.955 9.622 5.075 1.00 96.56 168 SER A CA 1
ATOM 1244 C C . SER A 1 168 ? 13.829 10.345 5.831 1.00 96.56 168 SER A C 1
ATOM 1246 O O . SER A 1 168 ? 13.689 10.153 7.044 1.00 96.56 168 SER A O 1
ATOM 1248 N N . ASP A 1 169 ? 12.965 11.084 5.132 1.00 97.44 169 ASP A N 1
ATOM 1249 C CA . ASP A 1 169 ? 11.761 11.692 5.716 1.00 97.44 169 ASP A CA 1
ATOM 1250 C C . ASP A 1 169 ? 10.744 10.61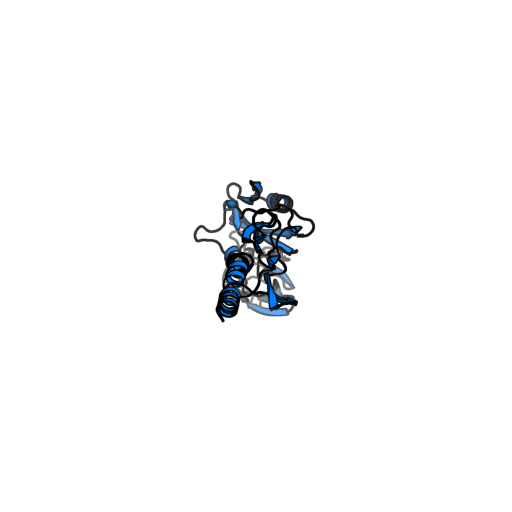5 6.103 1.00 97.44 169 ASP A C 1
ATOM 1252 O O . ASP A 1 169 ? 10.296 10.569 7.252 1.00 97.44 169 ASP A O 1
ATOM 1256 N N . ILE A 1 170 ? 10.493 9.647 5.215 1.00 96.94 170 ILE A N 1
ATOM 1257 C CA . ILE A 1 170 ? 9.644 8.485 5.520 1.00 96.94 170 ILE A CA 1
ATOM 1258 C C . ILE A 1 170 ? 10.199 7.689 6.712 1.00 96.94 170 ILE A C 1
ATOM 1260 O O . ILE A 1 170 ? 9.454 7.322 7.624 1.00 96.94 170 ILE A O 1
ATOM 1264 N N . ALA A 1 171 ? 11.514 7.455 6.776 1.00 97.81 171 ALA A N 1
ATOM 1265 C CA . ALA A 1 171 ? 12.147 6.800 7.923 1.00 97.81 171 ALA A CA 1
ATOM 1266 C C . ALA A 1 171 ? 11.951 7.588 9.230 1.00 97.81 171 ALA A C 1
ATOM 1268 O O . ALA A 1 171 ? 11.772 6.995 10.299 1.00 97.81 171 ALA A O 1
ATOM 1269 N N . THR A 1 172 ? 11.958 8.918 9.155 1.00 98.31 172 THR A N 1
ATOM 1270 C CA . THR A 1 172 ? 11.714 9.795 10.305 1.00 98.31 172 THR A CA 1
ATOM 1271 C C . THR A 1 172 ? 10.268 9.681 10.782 1.00 98.31 172 THR A C 1
ATOM 1273 O O . THR A 1 172 ? 10.039 9.483 11.977 1.00 98.31 172 THR A O 1
ATOM 1276 N N . LEU A 1 173 ? 9.300 9.711 9.861 1.00 97.88 173 LEU A N 1
ATOM 1277 C CA . LEU A 1 173 ? 7.879 9.532 10.172 1.00 97.88 173 LEU A CA 1
ATOM 1278 C C . LEU A 1 173 ? 7.607 8.167 10.823 1.00 97.88 173 LEU A C 1
ATOM 1280 O O . LEU A 1 173 ? 6.938 8.093 11.853 1.00 97.88 173 LEU A O 1
ATOM 1284 N N . ILE A 1 174 ? 8.195 7.090 10.295 1.00 97.94 174 ILE A N 1
ATOM 1285 C CA . ILE A 1 174 ? 8.056 5.742 10.871 1.00 97.94 174 ILE A CA 1
ATOM 1286 C C . ILE A 1 174 ? 8.707 5.658 12.257 1.00 97.94 174 ILE A C 1
ATOM 1288 O O . ILE A 1 174 ? 8.156 5.036 13.163 1.00 97.94 174 ILE A O 1
ATOM 1292 N N . SER A 1 175 ? 9.859 6.302 12.454 1.00 98.25 175 SER A N 1
ATOM 1293 C CA . SER A 1 175 ? 10.544 6.328 13.755 1.00 98.25 175 SER A CA 1
ATOM 1294 C C . SER A 1 175 ? 9.775 7.098 14.832 1.00 98.25 175 SER A C 1
ATOM 1296 O O . SER A 1 175 ? 10.036 6.906 16.018 1.00 98.25 175 SER A O 1
ATOM 1298 N N . ALA A 1 176 ? 8.826 7.955 14.447 1.00 97.69 176 ALA A N 1
ATOM 1299 C CA . ALA A 1 176 ? 7.932 8.620 15.388 1.00 97.69 176 ALA A CA 1
ATOM 1300 C C . ALA A 1 176 ? 6.836 7.681 15.934 1.00 97.69 176 ALA A C 1
ATOM 1302 O O . ALA A 1 176 ? 6.196 8.009 16.936 1.00 97.69 176 ALA A O 1
ATOM 1303 N N . ILE A 1 177 ? 6.622 6.510 15.318 1.00 97.50 177 ILE A N 1
ATOM 1304 C CA . ILE A 1 177 ? 5.652 5.518 15.790 1.00 97.50 177 ILE A CA 1
ATOM 1305 C C . ILE A 1 177 ? 6.195 4.827 17.054 1.00 97.50 177 ILE A C 1
ATOM 1307 O O . ILE A 1 177 ? 7.262 4.204 17.011 1.00 97.50 177 ILE A O 1
ATOM 1311 N N . PRO A 1 178 ? 5.459 4.847 18.183 1.00 97.00 178 PRO A N 1
ATOM 1312 C CA . PRO A 1 178 ? 5.881 4.163 19.398 1.00 97.00 178 PRO A CA 1
ATOM 1313 C C . PRO A 1 178 ? 6.174 2.677 19.167 1.00 97.00 178 PRO A C 1
ATOM 1315 O O . PRO A 1 178 ? 5.331 1.926 18.681 1.00 97.00 178 PRO A O 1
ATOM 1318 N N . GLY A 1 179 ? 7.369 2.248 19.572 1.00 96.31 179 GLY A N 1
ATOM 1319 C CA . GLY A 1 179 ? 7.806 0.859 19.445 1.00 96.31 179 GLY A CA 1
ATOM 1320 C C . GLY A 1 179 ? 8.511 0.525 18.131 1.00 96.31 179 GLY A C 1
ATOM 1321 O O . GLY A 1 179 ? 8.949 -0.616 17.998 1.00 96.31 179 GLY A O 1
ATOM 1322 N N . LEU A 1 180 ? 8.675 1.479 17.207 1.00 98.31 180 LEU A N 1
ATOM 1323 C CA . LEU A 1 180 ? 9.447 1.305 15.975 1.00 98.31 180 LEU A CA 1
ATOM 1324 C C . LEU A 1 180 ? 10.675 2.217 15.921 1.00 98.31 180 LEU A C 1
ATOM 1326 O O . LEU A 1 180 ? 10.742 3.262 16.560 1.00 98.31 180 LEU A O 1
ATOM 1330 N N . SER A 1 181 ? 11.650 1.805 15.120 1.00 98.12 181 SER A N 1
ATOM 1331 C CA . SER A 1 181 ? 12.724 2.650 14.612 1.00 98.12 181 SER A CA 1
ATOM 1332 C C . SER A 1 181 ? 12.922 2.368 13.128 1.00 98.12 181 SER A C 1
ATOM 1334 O O . SER A 1 181 ? 12.771 1.232 12.674 1.00 98.12 181 SER A O 1
ATOM 1336 N N . ALA A 1 182 ? 13.263 3.393 12.358 1.00 98.31 182 ALA A N 1
ATOM 1337 C CA . ALA A 1 182 ? 13.577 3.252 10.950 1.00 98.31 182 ALA A CA 1
ATOM 1338 C C . ALA A 1 182 ? 14.790 4.095 10.552 1.00 98.31 182 ALA A C 1
ATOM 1340 O O . ALA A 1 182 ? 15.105 5.112 11.161 1.00 98.31 182 ALA A O 1
ATOM 1341 N N . SER A 1 183 ? 15.526 3.625 9.550 1.00 97.50 183 SER A N 1
ATOM 1342 C CA . SER A 1 183 ? 16.684 4.334 8.998 1.00 97.50 183 SER A CA 1
ATOM 1343 C C . SER A 1 183 ? 16.965 3.889 7.570 1.00 97.50 183 SER A C 1
ATOM 1345 O O . SER A 1 183 ? 16.586 2.786 7.170 1.00 97.50 183 SER A O 1
ATOM 1347 N N . VAL A 1 184 ? 17.665 4.731 6.814 1.00 97.00 184 VAL A N 1
ATOM 1348 C CA . VAL A 1 184 ? 18.193 4.368 5.500 1.00 97.00 184 VAL A CA 1
ATOM 1349 C C . VAL A 1 184 ? 19.629 3.877 5.673 1.00 97.00 184 VAL A C 1
ATOM 1351 O O . VAL A 1 184 ? 20.488 4.596 6.177 1.00 97.00 184 VAL A O 1
ATOM 1354 N N . ILE A 1 185 ? 19.900 2.627 5.294 1.00 93.75 185 ILE A N 1
ATOM 1355 C CA . ILE A 1 185 ? 21.241 2.027 5.368 1.00 93.75 185 ILE A CA 1
ATOM 1356 C C . ILE A 1 185 ? 21.591 1.469 3.996 1.00 93.75 185 ILE A C 1
ATOM 1358 O O . ILE A 1 185 ? 20.896 0.590 3.491 1.00 93.75 185 ILE A O 1
ATOM 1362 N N . SER A 1 186 ? 22.681 1.964 3.402 1.00 91.88 186 SER A N 1
ATOM 1363 C CA . SER A 1 186 ? 23.112 1.565 2.053 1.00 91.88 186 SER A CA 1
ATOM 1364 C C . SER A 1 186 ? 21.982 1.703 1.020 1.00 91.88 186 SER A C 1
ATOM 1366 O O . SER A 1 186 ? 21.728 0.768 0.261 1.00 91.88 186 SER A O 1
ATOM 1368 N N . SER A 1 187 ? 21.284 2.846 1.043 1.00 92.31 187 SER A N 1
ATOM 1369 C CA . SER A 1 187 ? 20.152 3.164 0.155 1.00 92.31 187 SER A CA 1
ATOM 1370 C C . SER A 1 187 ? 18.995 2.158 0.247 1.00 92.31 187 SER A C 1
ATOM 1372 O O . SER A 1 187 ? 18.371 1.812 -0.751 1.00 92.31 187 SER A O 1
ATOM 1374 N N . LYS A 1 188 ? 18.730 1.640 1.451 1.00 94.31 188 LYS A N 1
ATOM 1375 C CA . LYS A 1 188 ? 17.584 0.774 1.758 1.00 94.31 188 LYS A CA 1
ATOM 1376 C C . LYS A 1 188 ? 16.876 1.288 2.995 1.00 94.31 188 LYS A C 1
ATOM 1378 O O . LYS A 1 188 ? 17.529 1.479 4.021 1.00 94.31 188 LYS A O 1
ATOM 1383 N N . LEU A 1 189 ? 15.554 1.419 2.935 1.00 95.75 189 LEU A N 1
ATOM 1384 C CA . LEU A 1 189 ? 14.754 1.655 4.132 1.00 95.75 189 LEU A CA 1
ATOM 1385 C C . LEU A 1 189 ? 14.766 0.406 5.012 1.00 95.75 189 LEU A C 1
ATOM 1387 O O . LEU A 1 189 ? 14.412 -0.689 4.574 1.00 95.75 189 LEU A O 1
ATOM 1391 N N . ARG A 1 190 ? 15.157 0.564 6.269 1.00 97.31 190 ARG A N 1
ATOM 1392 C CA . ARG A 1 190 ? 15.108 -0.479 7.286 1.00 97.31 190 ARG A CA 1
ATOM 1393 C C . ARG A 1 190 ? 14.167 -0.046 8.392 1.00 97.31 190 ARG A C 1
ATOM 1395 O O . ARG A 1 190 ? 14.334 1.041 8.923 1.00 97.31 190 ARG A O 1
ATOM 1402 N N . ILE A 1 191 ? 13.253 -0.930 8.777 1.00 97.94 191 ILE A N 1
ATOM 1403 C CA . ILE A 1 191 ? 12.332 -0.754 9.904 1.00 97.94 191 ILE A CA 1
ATOM 1404 C C . ILE A 1 191 ? 12.624 -1.849 10.926 1.00 97.94 191 ILE A C 1
ATOM 1406 O O . ILE A 1 191 ? 12.846 -3.007 10.563 1.00 97.94 191 ILE A O 1
ATOM 1410 N N . GLN A 1 192 ? 12.642 -1.500 12.205 1.00 98.06 192 GLN A N 1
ATOM 1411 C CA . GLN A 1 192 ? 12.856 -2.414 13.317 1.00 98.06 192 GLN A CA 1
ATOM 1412 C C . GLN A 1 192 ? 11.818 -2.166 14.403 1.00 98.06 192 GLN A C 1
ATOM 1414 O O . GLN A 1 192 ? 11.519 -1.026 14.746 1.00 98.06 192 GLN A O 1
ATOM 1419 N N . ALA A 1 193 ? 11.295 -3.247 14.969 1.00 98.00 193 ALA A N 1
ATOM 1420 C CA . ALA A 1 193 ? 10.490 -3.184 16.172 1.00 98.00 193 ALA A CA 1
ATOM 1421 C C . ALA A 1 193 ? 11.390 -3.216 17.409 1.00 98.00 193 ALA A C 1
ATOM 1423 O O . ALA A 1 193 ? 12.352 -3.986 17.483 1.00 98.00 193 ALA A O 1
ATOM 1424 N N . GLY A 1 194 ? 11.048 -2.408 18.405 1.00 96.94 194 GLY A N 1
ATOM 1425 C CA . GLY A 1 194 ? 11.617 -2.503 19.739 1.00 96.94 194 GLY A CA 1
ATOM 1426 C C . GLY A 1 194 ? 11.197 -3.789 20.454 1.00 96.94 194 GLY A C 1
ATOM 1427 O O . GLY A 1 194 ? 10.324 -4.541 20.013 1.00 96.94 194 GLY A O 1
ATOM 1428 N N . THR A 1 195 ? 11.803 -4.039 21.613 1.00 96.38 195 THR A N 1
ATOM 1429 C CA . THR A 1 195 ? 11.448 -5.184 22.459 1.00 96.38 195 THR A CA 1
ATOM 1430 C C . THR A 1 195 ? 9.957 -5.169 22.799 1.00 96.38 195 THR A C 1
ATOM 1432 O O . THR A 1 195 ? 9.429 -4.145 23.226 1.00 96.38 195 THR A O 1
ATOM 1435 N N . ASN A 1 196 ? 9.299 -6.323 22.666 1.00 95.75 196 ASN A N 1
ATOM 1436 C CA . ASN A 1 196 ? 7.855 -6.514 22.861 1.00 95.75 196 ASN A CA 1
ATOM 1437 C C . ASN A 1 196 ? 6.953 -5.799 21.846 1.00 95.75 196 ASN A C 1
ATOM 1439 O O . ASN A 1 196 ? 5.764 -5.618 22.106 1.00 95.75 196 ASN A O 1
ATOM 1443 N N . TYR A 1 197 ? 7.489 -5.414 20.691 1.00 97.38 197 TYR A N 1
ATOM 1444 C CA . TYR A 1 197 ? 6.701 -4.892 19.586 1.00 97.38 197 TYR A CA 1
ATOM 1445 C C . TYR A 1 197 ? 6.866 -5.758 18.342 1.00 97.38 197 TYR A C 1
ATOM 1447 O O . TYR A 1 197 ? 7.896 -6.397 18.119 1.00 97.38 197 TYR A O 1
ATOM 1455 N N . LYS A 1 198 ? 5.819 -5.771 17.525 1.00 96.56 198 LYS A N 1
ATOM 1456 C CA . LYS A 1 198 ? 5.826 -6.265 16.149 1.00 96.56 198 LYS A CA 1
ATOM 1457 C C . LYS A 1 198 ? 5.048 -5.292 15.277 1.00 96.56 198 LYS A C 1
ATOM 1459 O O . LYS A 1 198 ? 4.181 -4.591 15.795 1.00 96.56 198 LYS A O 1
ATOM 1464 N N . PHE A 1 199 ? 5.308 -5.283 13.977 1.00 95.44 199 PHE A N 1
ATOM 1465 C CA . PHE A 1 199 ? 4.544 -4.477 13.029 1.00 95.44 199 PHE A CA 1
ATOM 1466 C C . PHE A 1 199 ? 4.161 -5.243 11.773 1.00 95.44 199 PHE A C 1
ATOM 1468 O O . PHE A 1 199 ? 4.792 -6.235 11.418 1.00 95.44 199 PHE A O 1
ATOM 1475 N N . ASP A 1 200 ? 3.122 -4.773 11.104 1.00 92.88 200 ASP A N 1
ATOM 1476 C CA . ASP A 1 200 ? 2.673 -5.277 9.814 1.00 92.88 200 ASP A CA 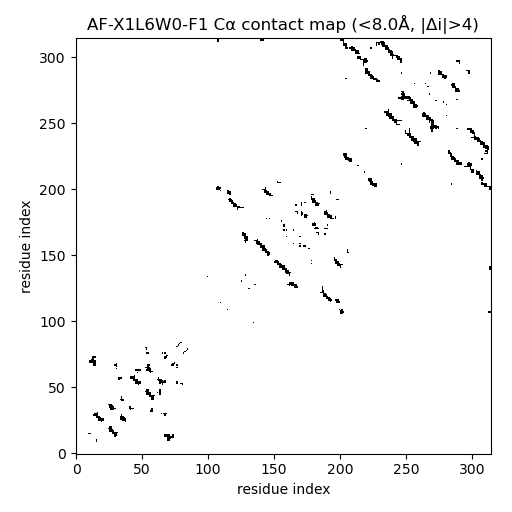1
ATOM 1477 C C . ASP A 1 200 ? 1.920 -4.190 9.042 1.00 92.88 200 ASP A C 1
ATOM 1479 O O . ASP A 1 200 ? 1.635 -3.112 9.567 1.00 92.88 200 ASP A O 1
ATOM 1483 N N . PHE A 1 201 ? 1.617 -4.494 7.785 1.00 89.31 201 PHE A N 1
ATOM 1484 C CA . PHE A 1 201 ? 0.878 -3.634 6.862 1.00 89.31 201 PHE A CA 1
ATOM 1485 C C . PHE A 1 201 ? -0.480 -4.266 6.517 1.00 89.31 201 PHE A C 1
ATOM 1487 O O . PHE A 1 201 ? -1.054 -4.002 5.474 1.00 89.31 201 PHE A O 1
ATOM 1494 N N . LEU A 1 202 ? -1.006 -5.160 7.367 1.00 84.25 202 LEU A N 1
ATOM 1495 C CA . LEU A 1 202 ? -2.263 -5.845 7.065 1.00 84.25 202 LEU A CA 1
ATOM 1496 C C . LEU A 1 202 ? -3.422 -4.834 7.036 1.00 84.25 202 LEU A C 1
ATOM 1498 O O . LEU A 1 202 ? -3.527 -4.052 7.988 1.00 84.25 202 LEU A O 1
ATOM 1502 N N . PRO A 1 203 ? -4.378 -4.930 6.091 1.00 78.44 203 PRO A N 1
ATOM 1503 C CA . PRO A 1 203 ? -5.578 -4.082 6.052 1.00 78.44 203 PRO A CA 1
ATOM 1504 C C . PRO A 1 203 ? -6.602 -4.400 7.157 1.00 78.44 203 PRO A C 1
ATOM 1506 O O . PRO A 1 203 ? -7.594 -3.691 7.318 1.00 78.44 203 PRO A O 1
ATOM 1509 N N . ALA A 1 204 ? -6.365 -5.427 7.986 1.00 81.19 204 ALA A N 1
ATOM 1510 C CA . ALA A 1 204 ? -7.313 -5.850 9.020 1.00 81.19 204 ALA A CA 1
ATOM 1511 C C . ALA A 1 204 ? -7.702 -4.699 9.965 1.00 81.19 204 ALA A C 1
ATOM 1513 O O . ALA A 1 204 ? -6.872 -3.865 10.328 1.00 81.19 204 ALA A O 1
ATOM 1514 N N . VAL A 1 205 ? -8.965 -4.645 10.372 1.00 84.88 205 VAL A N 1
ATOM 1515 C CA . VAL A 1 205 ? -9.467 -3.590 11.263 1.00 84.88 205 VAL A CA 1
ATOM 1516 C C . VAL A 1 205 ? -8.782 -3.628 12.630 1.00 84.88 205 VAL A C 1
ATOM 1518 O O . VAL A 1 205 ? -8.284 -4.666 13.076 1.00 84.88 205 VAL A O 1
ATOM 1521 N N . LEU A 1 206 ? -8.750 -2.480 13.309 1.00 87.56 206 LEU A N 1
ATOM 1522 C CA . LEU A 1 206 ? -8.300 -2.438 14.697 1.00 87.56 206 LEU A CA 1
ATOM 1523 C C . LEU A 1 206 ? -9.235 -3.281 15.574 1.00 87.56 206 LEU A C 1
ATOM 1525 O O . LEU A 1 206 ? -10.434 -3.326 15.308 1.00 87.56 206 LEU A O 1
ATOM 1529 N N . PRO A 1 207 ? -8.724 -3.920 16.644 1.00 87.56 207 PRO A N 1
ATOM 1530 C CA . PRO A 1 207 ? -9.527 -4.801 17.490 1.00 87.56 207 PRO A CA 1
ATOM 1531 C C . PRO A 1 207 ? -10.557 -4.058 18.357 1.00 87.56 207 PRO A C 1
ATOM 1533 O O . PRO A 1 207 ? -11.279 -4.687 19.128 1.00 87.56 207 PRO A O 1
ATOM 1536 N N . LYS A 1 208 ? -10.603 -2.727 18.265 1.00 90.00 208 LYS A N 1
ATOM 1537 C CA . LYS A 1 208 ? -11.472 -1.817 19.013 1.00 90.00 208 LYS A CA 1
ATOM 1538 C C . LYS A 1 208 ? -11.998 -0.729 18.068 1.00 90.00 208 LYS A C 1
ATOM 1540 O O . LYS A 1 208 ? -11.337 -0.469 17.057 1.00 90.00 208 LYS A O 1
ATOM 1545 N N . PRO A 1 209 ? -13.130 -0.079 18.390 1.00 92.00 209 PRO A N 1
ATOM 1546 C CA . PRO A 1 209 ? -13.615 1.064 17.627 1.00 92.00 209 PRO A CA 1
ATOM 1547 C C . PRO A 1 209 ? -12.567 2.172 17.506 1.00 92.00 209 PRO A C 1
ATOM 1549 O O . PRO A 1 209 ? -11.757 2.389 18.407 1.00 92.00 209 PRO A O 1
ATOM 1552 N N . THR A 1 210 ? -12.595 2.887 16.385 1.00 89.88 210 THR A N 1
ATOM 1553 C CA . THR A 1 210 ? -11.739 4.056 16.147 1.00 89.88 210 THR A CA 1
ATOM 1554 C C . THR A 1 210 ? -12.247 5.306 16.853 1.00 89.88 210 THR A C 1
ATOM 1556 O O . THR A 1 210 ? -11.459 6.198 17.151 1.00 89.88 210 THR A O 1
ATOM 1559 N N . ALA A 1 211 ? -13.549 5.365 17.120 1.00 90.81 211 ALA A N 1
ATOM 1560 C CA . ALA A 1 211 ? -14.192 6.385 17.932 1.00 90.81 211 ALA A CA 1
ATOM 1561 C C . ALA A 1 211 ? -15.421 5.776 18.611 1.00 90.81 211 ALA A C 1
ATOM 1563 O O . ALA A 1 211 ? -16.033 4.854 18.072 1.00 90.81 211 ALA A O 1
ATOM 1564 N N . GLU A 1 212 ? -15.792 6.286 19.780 1.00 93.00 212 GLU A N 1
ATOM 1565 C CA . GLU A 1 212 ? -16.992 5.858 20.490 1.00 93.00 212 GLU A CA 1
ATOM 1566 C C . GLU A 1 212 ? -17.569 6.998 21.329 1.00 93.00 212 GLU A C 1
ATOM 1568 O O . GLU A 1 212 ? -16.849 7.852 21.843 1.00 93.00 212 GLU A O 1
ATOM 1573 N N . THR A 1 213 ? -18.892 7.003 21.452 1.00 93.19 213 THR A N 1
ATOM 1574 C CA . THR A 1 213 ? -19.671 7.948 22.267 1.00 93.19 213 THR A CA 1
ATOM 1575 C C . THR A 1 213 ? -20.468 7.219 23.345 1.00 93.19 213 THR A C 1
ATOM 1577 O O . THR A 1 213 ? -21.445 7.752 23.861 1.00 93.19 213 THR A O 1
ATOM 1580 N N . LEU A 1 214 ? -20.078 5.979 23.658 1.00 89.06 214 LEU A N 1
ATOM 1581 C CA . LEU A 1 214 ? -20.779 5.126 24.609 1.00 89.06 214 LEU A CA 1
ATOM 1582 C C . LEU A 1 214 ? -20.742 5.765 26.001 1.00 89.06 214 LEU A C 1
ATOM 1584 O O . LEU A 1 214 ? -19.685 5.923 26.612 1.00 89.06 214 LEU A O 1
ATOM 1588 N N . THR A 1 215 ? -21.920 6.134 26.485 1.00 80.00 215 THR A N 1
ATOM 1589 C CA . THR A 1 215 ? -22.158 6.685 27.816 1.00 80.00 215 THR A CA 1
ATOM 1590 C C . THR A 1 215 ? -22.971 5.698 28.647 1.00 80.00 215 THR A C 1
ATOM 1592 O O . THR A 1 215 ? -23.606 4.798 28.108 1.00 80.00 215 THR A O 1
ATOM 1595 N N . GLY A 1 216 ? -22.937 5.844 29.969 1.00 71.81 216 GLY A N 1
ATOM 1596 C CA . GLY A 1 216 ? -23.657 4.965 30.891 1.00 71.81 216 GLY A CA 1
ATOM 1597 C C . GLY A 1 216 ? -22.818 4.607 32.111 1.00 71.81 216 GLY A C 1
ATOM 1598 O O . GLY A 1 216 ? -21.677 5.053 32.242 1.00 71.81 216 GLY A O 1
ATOM 1599 N N . THR A 1 217 ? -23.397 3.815 33.016 1.00 78.00 217 THR A N 1
ATOM 1600 C CA . THR A 1 217 ? -22.698 3.379 34.238 1.00 78.00 217 THR A CA 1
ATOM 1601 C C . THR A 1 217 ? -21.654 2.316 33.902 1.00 78.00 217 THR A C 1
ATOM 1603 O O . THR A 1 217 ? -20.498 2.465 34.285 1.00 78.00 217 THR A O 1
ATOM 1606 N N . ASP A 1 218 ? -22.044 1.304 33.119 1.00 87.50 218 ASP A N 1
ATOM 1607 C CA . ASP A 1 218 ? -21.176 0.206 32.687 1.00 87.50 218 ASP A CA 1
ATOM 1608 C C . ASP A 1 218 ? -21.318 -0.033 31.162 1.00 87.50 218 ASP A C 1
ATOM 1610 O O . ASP A 1 218 ? -21.978 -0.993 30.762 1.00 87.50 218 ASP A O 1
ATOM 1614 N N . PRO A 1 219 ? -20.730 0.790 30.266 1.00 90.38 219 PRO A N 1
ATOM 1615 C CA . PRO A 1 219 ? -20.808 0.532 28.823 1.00 90.38 219 PRO A CA 1
ATOM 1616 C C . PRO A 1 219 ? -20.117 -0.796 28.457 1.00 90.38 219 PRO A C 1
ATOM 1618 O O . PRO A 1 219 ? -19.126 -1.157 29.103 1.00 90.38 219 PRO A O 1
ATOM 1621 N N . PRO A 1 220 ? -20.578 -1.550 27.444 1.00 92.38 220 PRO A N 1
ATOM 1622 C CA . PRO A 1 220 ? -19.950 -2.813 27.058 1.00 92.38 220 PRO A CA 1
ATOM 1623 C C . PRO A 1 220 ? -18.542 -2.604 26.485 1.00 92.38 220 PRO A C 1
ATOM 1625 O O . PRO A 1 220 ? -18.183 -1.522 26.027 1.00 92.38 220 PRO A O 1
ATOM 1628 N N . VAL A 1 221 ? -17.736 -3.665 26.487 1.00 91.69 221 VAL A N 1
ATOM 1629 C CA . VAL A 1 221 ? -16.476 -3.700 25.741 1.00 91.69 221 VAL A CA 1
ATOM 1630 C C . VAL A 1 221 ? -16.787 -4.088 24.303 1.00 91.69 221 VAL A C 1
ATOM 1632 O O . VAL A 1 221 ? -17.334 -5.161 24.045 1.00 91.69 221 VAL A O 1
ATOM 1635 N N . ILE A 1 222 ? -16.426 -3.216 23.365 1.00 93.62 222 ILE A N 1
ATOM 1636 C CA . ILE A 1 222 ? -16.567 -3.483 21.938 1.00 93.62 222 ILE A CA 1
ATOM 1637 C C . ILE A 1 222 ? -15.271 -4.100 21.421 1.00 93.62 222 ILE A C 1
ATOM 1639 O O . ILE A 1 222 ? -14.197 -3.504 21.535 1.00 93.62 222 ILE A O 1
ATOM 1643 N N . ALA A 1 223 ? -15.377 -5.286 20.830 1.00 92.94 223 ALA A N 1
ATOM 1644 C CA . ALA A 1 223 ? -14.290 -5.902 20.084 1.00 92.94 223 ALA A CA 1
ATOM 1645 C C . ALA A 1 223 ? -14.672 -6.014 18.609 1.00 92.94 223 ALA A C 1
ATOM 1647 O O . ALA A 1 223 ? -15.790 -6.398 18.267 1.00 92.94 223 ALA A O 1
ATOM 1648 N N . VA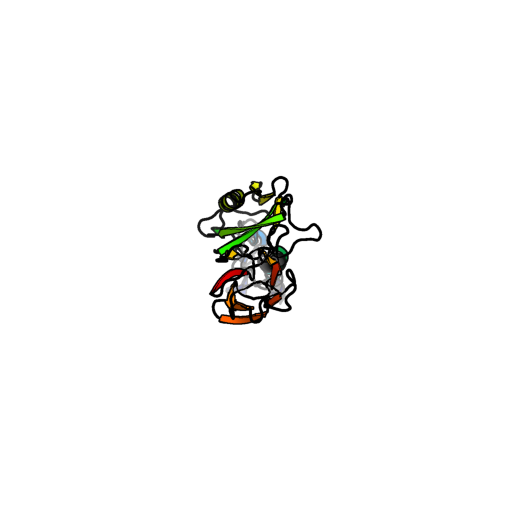L A 1 224 ? -13.729 -5.667 17.743 1.00 93.75 224 VAL A N 1
ATOM 1649 C CA . VAL A 1 224 ? -13.908 -5.634 16.290 1.00 93.75 224 VAL A CA 1
ATOM 1650 C C . VAL A 1 224 ? -12.918 -6.609 15.661 1.00 93.75 224 VAL A C 1
ATOM 1652 O O . VAL A 1 224 ? -11.809 -6.797 16.154 1.00 93.75 224 VAL A O 1
ATOM 1655 N N . SER A 1 225 ? -13.318 -7.299 14.598 1.00 90.19 225 SER A N 1
ATOM 1656 C CA . SER A 1 225 ? -12.457 -8.271 13.926 1.00 90.19 225 SER A CA 1
ATOM 1657 C C . SER A 1 225 ? -12.816 -8.429 12.455 1.00 90.19 225 SER A C 1
ATOM 1659 O O . SER A 1 225 ? -13.900 -8.043 12.023 1.00 90.19 225 SER A O 1
ATOM 1661 N N . GLY A 1 226 ? -11.910 -9.040 11.694 1.00 86.88 226 GLY A N 1
ATOM 1662 C CA . GLY A 1 226 ? -12.113 -9.333 10.281 1.00 86.88 226 GLY A CA 1
ATOM 1663 C C . GLY A 1 226 ? -11.087 -8.666 9.375 1.00 86.88 226 GLY A C 1
ATOM 1664 O O . GLY A 1 226 ? -10.264 -7.857 9.808 1.00 86.88 226 GLY A O 1
ATOM 1665 N N . ILE A 1 227 ? -11.144 -9.050 8.106 1.00 84.06 227 ILE A N 1
ATOM 1666 C CA . ILE A 1 227 ? -10.401 -8.422 7.017 1.00 84.06 227 ILE A CA 1
ATOM 1667 C C . ILE A 1 227 ? -11.463 -7.797 6.129 1.00 84.06 227 ILE A C 1
ATOM 1669 O O . ILE A 1 227 ? -12.403 -8.485 5.732 1.00 84.06 227 ILE A O 1
ATOM 1673 N N . TYR A 1 228 ? -11.336 -6.499 5.885 1.00 89.00 228 TYR A N 1
ATOM 1674 C CA . TYR A 1 228 ? -12.288 -5.791 5.051 1.00 89.00 228 TYR A CA 1
ATOM 1675 C C . TYR A 1 228 ? -12.144 -6.251 3.600 1.00 89.00 228 TYR A C 1
ATOM 1677 O O . TYR A 1 228 ? -11.032 -6.356 3.093 1.00 89.00 228 TYR A O 1
ATOM 1685 N N . THR A 1 229 ? -13.264 -6.552 2.950 1.00 86.38 229 THR A N 1
ATOM 1686 C CA . THR A 1 229 ? -13.287 -7.053 1.566 1.00 86.38 229 THR A CA 1
ATOM 1687 C C . THR A 1 229 ? -13.835 -6.035 0.567 1.00 86.38 229 THR A C 1
ATOM 1689 O O . THR A 1 229 ? -14.131 -6.398 -0.570 1.00 86.38 229 THR A O 1
ATOM 1692 N N . GLY A 1 230 ? -14.061 -4.786 0.986 1.00 84.69 230 GLY A N 1
ATOM 1693 C CA . GLY A 1 230 ? -14.515 -3.728 0.086 1.00 84.69 230 GLY A CA 1
ATOM 1694 C C . GLY A 1 230 ? -13.382 -3.176 -0.778 1.00 84.69 230 GLY A C 1
ATOM 1695 O O . GLY A 1 230 ? -12.211 -3.332 -0.458 1.00 84.69 230 GLY A O 1
ATOM 1696 N N . THR A 1 231 ? -13.745 -2.512 -1.875 1.00 84.56 231 THR A N 1
ATOM 1697 C CA . THR A 1 231 ? -12.797 -1.978 -2.871 1.00 84.56 231 THR A CA 1
ATOM 1698 C C . THR A 1 231 ? -12.374 -0.533 -2.613 1.00 84.56 231 THR A C 1
ATOM 1700 O O . THR A 1 231 ? -11.548 -0.003 -3.342 1.00 84.56 231 THR A O 1
ATOM 1703 N N . THR A 1 232 ? -12.985 0.133 -1.634 1.00 87.94 232 THR A N 1
ATOM 1704 C CA . THR A 1 232 ? -12.641 1.494 -1.205 1.00 87.94 232 THR A CA 1
ATOM 1705 C C . THR A 1 232 ? -12.698 1.579 0.309 1.00 87.94 232 THR A C 1
ATOM 1707 O O . THR A 1 232 ? -13.539 0.919 0.932 1.00 87.94 232 THR A O 1
ATOM 1710 N N . ASN A 1 233 ? -11.849 2.426 0.889 1.00 89.50 233 ASN A N 1
ATOM 1711 C CA . ASN A 1 233 ? -11.890 2.749 2.313 1.00 89.50 233 ASN A CA 1
ATOM 1712 C C . ASN A 1 233 ? -13.297 3.207 2.711 1.00 89.50 233 ASN A C 1
ATOM 1714 O O . ASN A 1 233 ? -13.928 3.982 1.992 1.00 89.50 233 ASN A O 1
ATOM 1718 N N . SER A 1 234 ? -13.777 2.716 3.849 1.00 92.62 234 SER A N 1
ATOM 1719 C CA . SER A 1 234 ? -15.129 2.992 4.336 1.00 92.62 234 SER A CA 1
ATOM 1720 C C . SER A 1 234 ? -15.144 3.152 5.846 1.00 92.62 234 SER A C 1
ATOM 1722 O O . SER A 1 234 ? -14.346 2.556 6.574 1.00 92.62 234 SER A O 1
ATOM 1724 N N . THR A 1 235 ? -16.107 3.929 6.328 1.00 95.69 235 THR A N 1
ATOM 1725 C CA . THR A 1 235 ? -16.400 4.053 7.756 1.00 95.69 235 THR A CA 1
ATOM 1726 C C . THR A 1 235 ? -17.719 3.364 8.069 1.00 95.69 235 THR A C 1
ATOM 1728 O O . THR A 1 235 ? -18.762 3.688 7.498 1.00 95.69 235 THR A O 1
ATOM 1731 N N . PHE A 1 236 ? -17.671 2.410 8.997 1.00 97.12 236 PHE A N 1
ATOM 1732 C CA . PHE A 1 236 ? -18.853 1.777 9.563 1.00 97.12 236 PHE A CA 1
ATOM 1733 C C . PHE A 1 236 ? -19.211 2.478 10.869 1.00 97.12 236 PHE A C 1
ATOM 1735 O O . PHE A 1 236 ? -18.423 2.467 11.814 1.00 97.12 236 PHE A O 1
ATOM 1742 N N . THR A 1 237 ? -20.407 3.047 10.939 1.00 97.81 237 THR A N 1
ATOM 1743 C CA . THR A 1 237 ? -20.956 3.651 12.154 1.00 97.81 237 THR A CA 1
ATOM 1744 C C . THR A 1 237 ? -22.036 2.732 12.703 1.00 97.81 237 THR A C 1
ATOM 1746 O O . THR A 1 237 ? -23.039 2.473 12.037 1.00 97.81 237 THR A O 1
ATOM 1749 N N . CYS A 1 238 ? -21.829 2.223 13.913 1.00 97.56 238 CYS A N 1
ATOM 1750 C CA . CYS A 1 238 ? -22.804 1.408 14.625 1.00 97.56 238 CYS A CA 1
ATOM 1751 C C . CYS A 1 238 ? -23.513 2.278 15.661 1.00 97.56 238 CYS A C 1
ATOM 1753 O O . CYS A 1 238 ? -22.902 2.666 16.655 1.00 97.56 238 CYS A O 1
ATOM 1755 N N . THR A 1 239 ? -24.792 2.569 15.440 1.00 97.88 239 THR A N 1
ATOM 1756 C CA . THR A 1 239 ? -25.608 3.425 16.310 1.00 97.88 239 THR A CA 1
ATOM 1757 C C . THR A 1 239 ? -26.601 2.587 17.101 1.00 97.88 239 THR A C 1
ATOM 1759 O O . THR A 1 239 ? -27.327 1.770 16.536 1.00 97.88 239 THR A O 1
ATOM 1762 N N . VAL A 1 240 ? -26.669 2.801 18.411 1.00 97.31 240 VAL A N 1
ATOM 1763 C CA . VAL A 1 240 ? -27.654 2.166 19.289 1.00 97.31 240 VAL A CA 1
ATOM 1764 C C . VAL A 1 240 ? -29.052 2.665 18.930 1.00 97.31 240 VAL A C 1
ATOM 1766 O O . VAL A 1 240 ? -29.308 3.871 18.899 1.00 97.31 240 VAL A O 1
ATOM 1769 N N . ALA A 1 241 ? -29.964 1.732 18.674 1.00 97.00 241 ALA A N 1
ATOM 1770 C CA . ALA A 1 241 ? -31.321 1.993 18.210 1.00 97.00 241 ALA A CA 1
ATOM 1771 C C . ALA A 1 241 ? -32.350 1.082 18.905 1.00 97.00 241 ALA A C 1
ATOM 1773 O O . ALA A 1 241 ? -32.006 0.126 19.602 1.00 97.00 241 ALA A O 1
ATOM 1774 N N . GLY A 1 242 ? -33.635 1.377 18.691 1.00 96.31 242 GLY A N 1
ATOM 1775 C CA . GLY A 1 242 ? -34.742 0.678 19.344 1.00 96.31 242 GLY A CA 1
ATOM 1776 C C . GLY A 1 242 ? -35.004 1.239 20.738 1.00 96.31 242 GLY A C 1
ATOM 1777 O O . GLY A 1 242 ? -35.690 2.252 20.866 1.00 96.31 242 GLY A O 1
ATOM 1778 N N . VAL A 1 243 ? -34.458 0.595 21.769 1.00 96.56 243 VAL A N 1
ATOM 1779 C CA . VAL A 1 243 ? -34.586 1.011 23.177 1.00 96.56 243 VAL A CA 1
ATOM 1780 C C . VAL A 1 243 ? -33.229 1.006 23.876 1.00 96.56 243 VAL A C 1
ATOM 1782 O O . VAL A 1 243 ? -32.381 0.185 23.540 1.00 96.56 243 VAL A O 1
ATOM 1785 N N . SER A 1 244 ? -33.023 1.894 24.855 1.00 95.44 244 SER A N 1
ATOM 1786 C CA . SER A 1 244 ? -31.832 1.851 25.716 1.00 95.44 244 SER A CA 1
ATOM 1787 C C . SER A 1 244 ? -31.922 0.666 26.671 1.00 95.44 244 SER A C 1
ATOM 1789 O O . SER A 1 244 ? -33.012 0.318 27.138 1.00 95.44 244 SER A O 1
ATOM 1791 N N . GLY A 1 245 ? -30.789 0.061 27.011 1.00 94.06 245 GLY A N 1
ATOM 1792 C CA . GLY A 1 245 ? -30.778 -1.030 27.971 1.00 94.06 245 GLY A CA 1
ATOM 1793 C C . GLY A 1 245 ? -29.500 -1.847 27.976 1.00 94.06 245 GLY A C 1
ATOM 1794 O O . GLY A 1 245 ? -28.437 -1.379 27.585 1.00 94.06 245 GLY A O 1
ATOM 1795 N N . LYS A 1 246 ? -29.621 -3.085 28.451 1.00 93.75 246 LYS A N 1
ATOM 1796 C CA . LYS A 1 246 ? -28.497 -3.990 28.687 1.00 93.75 246 LYS A CA 1
ATOM 1797 C C . LYS A 1 246 ? -28.391 -5.011 27.573 1.00 93.75 246 LYS A C 1
ATOM 1799 O O . LYS A 1 246 ? -29.387 -5.666 27.240 1.00 93.75 246 LYS A O 1
ATOM 1804 N N . ILE A 1 247 ? -27.174 -5.195 27.064 1.00 94.56 247 ILE A N 1
ATOM 1805 C CA . ILE A 1 247 ? -26.902 -6.239 26.076 1.00 94.56 247 ILE A CA 1
ATOM 1806 C C . ILE A 1 247 ? -27.333 -7.620 26.595 1.00 94.56 247 ILE A C 1
ATOM 1808 O O . ILE A 1 247 ? -27.182 -7.926 27.778 1.00 94.56 247 ILE A O 1
ATOM 1812 N N . GLY A 1 248 ? -27.926 -8.438 25.727 1.00 93.50 248 GLY A N 1
ATOM 1813 C CA . GLY A 1 248 ? -28.407 -9.785 26.056 1.00 93.50 248 GLY A CA 1
ATOM 1814 C C . GLY A 1 248 ? -29.701 -9.871 26.868 1.00 93.50 248 GLY A C 1
ATOM 1815 O O . GLY A 1 248 ? -30.294 -10.948 26.958 1.00 93.50 248 GLY A O 1
ATOM 1816 N N . VAL A 1 249 ? -30.167 -8.756 27.444 1.00 94.50 249 VAL A N 1
ATOM 1817 C CA . VAL A 1 249 ? -31.282 -8.740 28.407 1.00 94.50 249 VAL A CA 1
ATOM 1818 C C . VAL A 1 249 ? -32.469 -7.925 27.904 1.00 94.50 249 VAL A C 1
ATOM 1820 O O . VAL A 1 249 ? -33.607 -8.380 28.000 1.00 94.50 249 VAL A O 1
ATOM 1823 N N . THR A 1 250 ? -32.234 -6.716 27.393 1.00 95.56 250 THR A N 1
ATOM 1824 C CA . THR A 1 250 ? -33.318 -5.795 27.030 1.00 95.56 250 THR A CA 1
ATOM 1825 C C . THR A 1 250 ? -33.910 -6.154 25.670 1.00 95.56 250 THR A C 1
ATOM 1827 O O . THR A 1 250 ? -33.220 -6.086 24.657 1.00 95.56 250 THR A O 1
ATOM 1830 N N . ASP A 1 251 ? -35.192 -6.515 25.621 1.00 97.69 251 ASP A N 1
ATOM 1831 C CA . ASP A 1 251 ? -35.886 -6.777 24.356 1.00 97.69 251 ASP A CA 1
ATOM 1832 C C . ASP A 1 251 ? -35.980 -5.506 23.493 1.00 97.69 251 ASP A C 1
ATOM 1834 O O . ASP A 1 251 ? -36.249 -4.418 23.999 1.00 97.69 251 ASP A O 1
ATOM 1838 N N . GLY A 1 252 ? -35.731 -5.640 22.191 1.00 95.56 252 GLY A N 1
ATOM 1839 C CA . GLY A 1 252 ? -35.741 -4.527 21.236 1.00 95.56 252 GLY A CA 1
ATOM 1840 C C . GLY A 1 252 ? -34.487 -3.638 21.201 1.00 95.56 252 GLY A C 1
ATOM 1841 O O . GLY A 1 252 ? -34.459 -2.705 20.396 1.00 95.56 252 GLY A O 1
ATOM 1842 N N . LEU A 1 253 ? -33.455 -3.902 22.013 1.00 97.00 253 LEU A N 1
ATOM 1843 C CA . LEU A 1 253 ? -32.164 -3.202 21.928 1.00 97.00 253 LEU A CA 1
ATOM 1844 C C . LEU A 1 253 ? -31.391 -3.657 20.673 1.00 97.00 253 LEU A C 1
ATOM 1846 O O . LEU A 1 253 ? -31.107 -4.844 20.489 1.00 97.00 253 LEU A O 1
ATOM 1850 N N . LYS A 1 254 ? -31.030 -2.706 19.805 1.00 97.44 254 LYS A N 1
ATOM 1851 C CA . LYS A 1 254 ? -30.404 -2.976 18.503 1.00 97.44 254 LYS A CA 1
ATOM 1852 C C . LYS A 1 254 ? -29.197 -2.080 18.229 1.00 97.44 254 LYS A C 1
ATOM 1854 O O . LYS A 1 254 ? -29.073 -0.997 18.793 1.00 97.44 254 LYS A O 1
ATOM 1859 N N . LEU A 1 255 ? -28.367 -2.501 17.277 1.00 97.62 255 LEU A N 1
ATOM 1860 C CA . LEU A 1 255 ? -27.413 -1.645 16.574 1.00 97.62 255 LEU A CA 1
ATOM 1861 C C . LEU A 1 255 ? -27.843 -1.467 15.117 1.00 97.62 255 LEU A C 1
ATOM 1863 O O . LEU A 1 255 ? -28.054 -2.445 14.403 1.00 97.62 255 LEU A O 1
ATOM 1867 N N . GLN A 1 256 ? -27.935 -0.221 14.672 1.00 98.19 256 GLN A N 1
ATOM 1868 C CA . GLN A 1 256 ? -28.034 0.154 13.268 1.00 98.19 256 GLN A CA 1
ATOM 1869 C C . GLN A 1 256 ? -26.629 0.375 12.719 1.00 98.19 256 GLN A C 1
ATOM 1871 O O . GLN A 1 256 ? -25.898 1.235 13.203 1.00 98.19 256 GLN A O 1
ATOM 1876 N N . VAL A 1 257 ? -26.245 -0.424 11.730 1.00 98.00 257 VAL A N 1
ATOM 1877 C CA . VAL A 1 257 ? -24.937 -0.359 11.080 1.00 98.00 257 VAL A CA 1
ATOM 1878 C C . VAL A 1 257 ? -25.094 0.421 9.787 1.00 98.00 257 VAL A C 1
ATOM 1880 O O . VAL A 1 257 ? -25.794 -0.026 8.876 1.00 98.00 257 VAL A O 1
ATOM 1883 N N . SER A 1 258 ? -24.426 1.565 9.700 1.00 97.56 258 SER A N 1
ATOM 1884 C CA . SER A 1 258 ? -24.342 2.374 8.489 1.00 97.56 258 SER A CA 1
ATOM 1885 C C . SER A 1 258 ? -22.935 2.322 7.911 1.00 97.56 258 SER A C 1
ATOM 1887 O O . SER A 1 258 ? -21.966 2.467 8.649 1.00 97.56 258 SER A O 1
ATOM 1889 N N . LYS A 1 259 ? -22.824 2.153 6.595 1.00 96.62 259 LYS A N 1
ATOM 1890 C CA . LYS A 1 259 ? -21.579 2.257 5.831 1.00 96.62 259 LYS A CA 1
ATOM 1891 C C . LYS A 1 259 ? -21.589 3.579 5.075 1.00 96.62 259 LYS A C 1
ATOM 1893 O O . LYS A 1 259 ? -22.503 3.818 4.286 1.00 96.62 259 LYS A O 1
ATOM 1898 N N . ASP A 1 260 ? -20.623 4.447 5.360 1.00 95.81 260 ASP A N 1
ATOM 1899 C CA . ASP A 1 260 ? -20.483 5.769 4.729 1.00 95.81 260 ASP A CA 1
ATOM 1900 C C . ASP A 1 260 ? -21.801 6.576 4.757 1.00 95.81 260 ASP A C 1
ATOM 1902 O O . ASP A 1 260 ? -22.241 7.172 3.775 1.00 95.81 260 ASP A O 1
ATOM 1906 N N . GLY A 1 261 ? -22.485 6.530 5.906 1.00 93.75 261 GLY A N 1
ATOM 1907 C CA . GLY A 1 261 ? -23.763 7.209 6.146 1.00 93.75 261 GLY A CA 1
ATOM 1908 C C . GLY A 1 261 ? -25.011 6.476 5.641 1.00 93.75 261 GLY A C 1
ATOM 1909 O O . GLY A 1 261 ? -26.122 6.867 5.996 1.00 93.75 261 GLY A O 1
ATOM 1910 N N . THR A 1 262 ? -24.867 5.391 4.878 1.00 96.31 262 THR A N 1
ATOM 1911 C CA . THR A 1 262 ? -26.000 4.593 4.382 1.00 96.31 262 THR A CA 1
ATOM 1912 C C . THR A 1 262 ? -26.253 3.396 5.289 1.00 96.31 262 THR A C 1
ATOM 1914 O O . THR A 1 262 ? -25.351 2.595 5.509 1.00 96.31 262 THR A O 1
ATOM 1917 N N . LEU A 1 263 ? -27.478 3.234 5.798 1.00 96.81 263 LEU A N 1
ATOM 1918 C CA . LEU A 1 263 ? -27.847 2.078 6.622 1.00 96.81 263 LEU A CA 1
ATOM 1919 C C . LEU A 1 263 ? -27.729 0.780 5.808 1.00 96.81 263 LEU A C 1
ATOM 1921 O O . LEU A 1 263 ? -28.387 0.630 4.779 1.00 96.81 263 LEU A O 1
ATOM 1925 N N . VAL A 1 264 ? -26.925 -0.166 6.293 1.00 96.56 264 VAL A N 1
ATOM 1926 C CA . VAL A 1 264 ? -26.685 -1.462 5.638 1.00 96.56 264 VAL A CA 1
ATOM 1927 C C . VAL A 1 264 ? -27.229 -2.643 6.434 1.00 96.56 264 VAL A C 1
ATOM 1929 O O . VAL A 1 264 ? -27.523 -3.685 5.848 1.00 96.56 264 VAL A O 1
ATOM 1932 N N . LYS A 1 265 ? -27.371 -2.514 7.760 1.00 96.31 265 LYS A N 1
ATOM 1933 C CA . LYS A 1 265 ? -27.792 -3.636 8.609 1.00 96.31 265 LYS A CA 1
ATOM 1934 C C . LYS A 1 265 ? -28.421 -3.182 9.921 1.00 96.31 265 LYS A C 1
ATOM 1936 O O . LYS A 1 265 ? -28.080 -2.132 10.455 1.00 96.31 265 LYS A O 1
ATOM 1941 N N . GLU A 1 266 ? -29.282 -4.028 10.478 1.00 97.3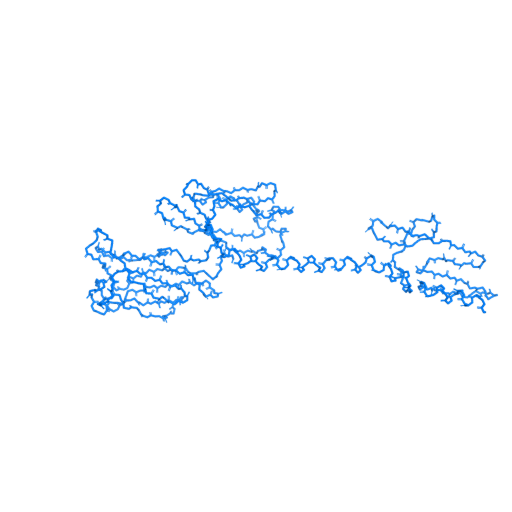8 266 GLU A N 1
ATOM 1942 C CA . GLU A 1 266 ? -29.684 -3.963 11.884 1.00 97.38 266 GLU A CA 1
ATOM 1943 C C . GLU A 1 266 ? -29.261 -5.250 12.592 1.00 97.38 266 GLU A C 1
ATOM 1945 O O . GLU A 1 266 ? -29.479 -6.349 12.080 1.00 97.38 266 GLU A O 1
ATOM 1950 N N . LEU A 1 267 ? -28.675 -5.119 13.778 1.00 97.25 267 LEU A N 1
ATOM 1951 C CA . LEU A 1 267 ? -28.212 -6.229 14.602 1.00 97.25 267 LEU A CA 1
ATOM 1952 C C . LEU A 1 267 ? -28.948 -6.218 15.940 1.00 97.25 267 LEU A C 1
ATOM 1954 O O . LEU A 1 267 ? -29.025 -5.182 16.598 1.00 97.25 267 LEU A O 1
ATOM 1958 N N . ASN A 1 268 ? -29.474 -7.369 16.358 1.00 96.94 268 ASN A N 1
ATOM 1959 C CA . ASN A 1 268 ? -30.003 -7.526 17.710 1.00 96.94 268 ASN A CA 1
ATOM 1960 C C . ASN A 1 268 ? -28.837 -7.699 18.690 1.00 96.94 268 ASN A C 1
ATOM 1962 O O 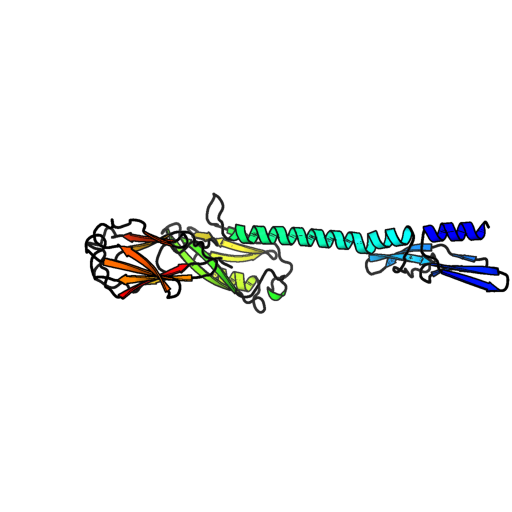. ASN A 1 268 ? -28.067 -8.648 18.557 1.00 96.94 268 ASN A O 1
ATOM 1966 N N . VAL A 1 269 ? -28.735 -6.802 19.670 1.00 96.50 269 VAL A N 1
ATOM 1967 C CA . VAL A 1 269 ? -27.785 -6.918 20.793 1.00 96.50 269 VAL A CA 1
ATOM 1968 C C . VAL A 1 269 ? -28.506 -6.994 22.140 1.00 96.50 269 VAL A C 1
ATOM 1970 O O . VAL A 1 269 ? -27.865 -7.050 23.184 1.00 96.50 269 VAL A O 1
ATOM 1973 N N . GLY A 1 270 ? -29.840 -6.993 22.117 1.00 95.44 270 GLY A N 1
ATOM 1974 C CA . GLY A 1 270 ? -30.736 -7.086 23.258 1.00 95.44 270 GLY A CA 1
ATOM 1975 C C . GLY A 1 270 ? -31.056 -8.521 23.659 1.00 95.44 270 GLY A C 1
ATOM 1976 O O . GLY A 1 270 ? -30.184 -9.385 23.649 1.00 95.44 270 GLY A O 1
ATOM 1977 N N . LEU A 1 271 ? -32.311 -8.788 24.028 1.00 96.12 271 LEU A N 1
ATOM 1978 C CA . LEU A 1 271 ? -32.757 -10.106 24.488 1.00 96.12 271 LEU A CA 1
ATOM 1979 C C . LEU A 1 271 ? -32.329 -11.229 23.525 1.00 96.12 271 LEU A C 1
ATOM 1981 O O . LEU A 1 271 ? -32.601 -11.186 22.322 1.00 96.12 271 LEU A O 1
ATOM 1985 N N . GLY A 1 272 ? -31.673 -12.249 24.082 1.00 93.31 272 GLY A N 1
ATOM 1986 C CA . GLY A 1 272 ? -31.222 -13.435 23.349 1.00 93.31 272 GLY A CA 1
ATOM 1987 C C . GLY A 1 272 ? -29.831 -13.318 22.720 1.00 93.31 272 GLY A C 1
ATOM 1988 O O . GLY A 1 272 ? -29.314 -14.325 22.244 1.00 93.31 272 GLY A O 1
ATOM 1989 N N . TYR A 1 273 ? -29.202 -12.142 22.749 1.00 95.25 273 TYR A N 1
ATOM 1990 C CA . TYR A 1 273 ? -27.786 -12.003 22.414 1.00 95.25 273 TYR A CA 1
ATOM 1991 C C . TYR A 1 273 ? -26.916 -12.518 23.571 1.00 95.25 273 TYR A C 1
ATOM 1993 O O . TYR A 1 273 ? -27.024 -12.025 24.694 1.00 95.25 273 TYR A O 1
ATOM 2001 N N . ALA A 1 274 ? -26.041 -13.497 23.338 1.00 92.81 274 ALA A N 1
ATOM 2002 C CA . ALA A 1 274 ? -25.061 -13.862 24.356 1.00 92.81 274 ALA A CA 1
ATOM 2003 C C . ALA A 1 274 ? -23.883 -12.878 24.299 1.00 92.81 274 ALA A C 1
ATOM 2005 O O . ALA A 1 274 ? -23.291 -12.658 23.245 1.00 92.81 274 ALA A O 1
ATOM 2006 N N . ALA A 1 275 ? -23.548 -12.255 25.432 1.00 91.50 275 ALA A N 1
ATOM 2007 C CA . ALA A 1 275 ? -22.467 -11.273 25.489 1.00 91.50 275 ALA A CA 1
ATOM 2008 C C . ALA A 1 275 ? -21.141 -11.887 25.001 1.00 91.50 275 ALA A C 1
ATOM 2010 O O . ALA A 1 275 ? -20.702 -12.920 25.504 1.00 91.50 275 ALA A O 1
ATOM 2011 N N . GLY A 1 276 ? -20.500 -11.228 24.036 1.00 89.88 276 GLY A N 1
ATOM 2012 C CA . GLY A 1 276 ? -19.299 -11.713 23.357 1.00 89.88 276 GLY A CA 1
ATOM 2013 C C . GLY A 1 276 ? -19.563 -12.493 22.066 1.00 89.88 276 GLY A C 1
ATOM 2014 O O . GLY A 1 276 ? -18.608 -12.734 21.326 1.00 89.88 276 GLY A O 1
ATOM 2015 N N . ASP A 1 277 ? -20.816 -12.829 21.741 1.00 93.56 277 ASP A N 1
ATOM 2016 C CA . ASP A 1 277 ? -21.132 -13.460 20.461 1.00 93.56 277 ASP A CA 1
ATOM 2017 C C . ASP A 1 277 ? -20.775 -12.536 19.298 1.00 93.56 277 ASP A C 1
ATOM 2019 O O . ASP A 1 277 ? -20.970 -11.315 19.326 1.00 93.56 277 ASP A O 1
ATOM 2023 N N . ARG A 1 278 ? -20.240 -13.149 18.247 1.00 94.69 278 ARG A N 1
ATOM 2024 C CA . ARG A 1 278 ? -19.774 -12.452 17.055 1.00 94.69 278 ARG A CA 1
ATOM 2025 C C . ARG A 1 278 ? -20.952 -12.124 16.141 1.00 94.69 278 ARG A C 1
ATOM 2027 O O . ARG A 1 278 ? -21.650 -13.018 15.671 1.00 94.69 278 ARG A O 1
ATOM 2034 N N . LEU A 1 279 ? -21.114 -10.845 15.836 1.00 96.50 279 LEU A N 1
ATOM 2035 C CA . LEU A 1 279 ? -22.109 -10.311 14.916 1.00 96.50 279 LEU A CA 1
ATOM 2036 C C . LEU A 1 279 ? -21.421 -9.847 13.635 1.00 96.50 279 LEU A C 1
ATOM 2038 O O . LEU A 1 279 ? -20.398 -9.170 13.670 1.00 96.50 279 LEU A O 1
ATOM 2042 N N . ASP A 1 280 ? -21.980 -10.231 12.497 1.00 96.06 280 ASP A N 1
ATOM 2043 C CA . ASP A 1 280 ? -21.473 -9.860 11.178 1.00 96.06 280 ASP A CA 1
ATOM 2044 C C . ASP A 1 280 ? -21.930 -8.442 10.802 1.00 96.06 280 ASP A C 1
ATOM 2046 O O . ASP A 1 280 ? -23.134 -8.178 10.755 1.00 96.06 280 ASP A O 1
ATOM 2050 N N . LEU A 1 281 ? -20.985 -7.551 10.504 1.00 94.12 281 LEU A N 1
ATOM 2051 C CA . LEU A 1 281 ? -21.246 -6.185 10.039 1.00 94.12 281 LEU A CA 1
ATOM 2052 C C . LEU A 1 281 ? -21.428 -6.105 8.514 1.00 94.12 281 LEU A C 1
ATOM 2054 O O . LEU A 1 281 ? -22.004 -5.134 8.028 1.00 94.12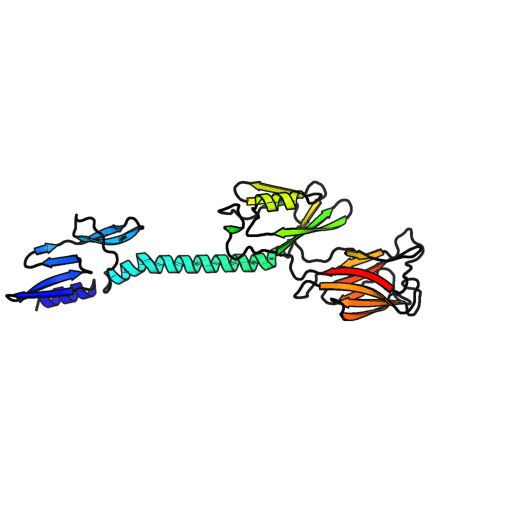 281 LEU A O 1
ATOM 2058 N N . GLY A 1 282 ? -20.986 -7.124 7.772 1.00 92.00 282 GLY A N 1
ATOM 2059 C CA . GLY A 1 282 ? -20.811 -7.089 6.321 1.00 92.00 282 GLY A CA 1
ATOM 2060 C C . GLY A 1 282 ? -19.350 -6.870 5.913 1.00 92.00 282 GLY A C 1
ATOM 2061 O O . GLY A 1 282 ? -18.501 -6.528 6.735 1.00 92.00 282 GLY A O 1
ATOM 2062 N N . ASP A 1 283 ? -19.050 -7.104 4.633 1.00 91.62 283 ASP A N 1
ATOM 2063 C CA . ASP A 1 283 ? -17.726 -6.897 4.018 1.00 91.62 283 ASP A CA 1
ATOM 2064 C C . ASP A 1 283 ? -16.553 -7.546 4.778 1.00 91.62 283 ASP A C 1
ATOM 2066 O O . ASP A 1 283 ? -15.466 -6.980 4.889 1.00 91.62 283 ASP A O 1
ATOM 2070 N N . GLY A 1 284 ? -16.789 -8.736 5.342 1.00 88.81 284 GLY A N 1
ATOM 2071 C CA . GLY A 1 284 ? -15.778 -9.500 6.077 1.00 88.81 284 GLY A CA 1
ATOM 2072 C C . GLY A 1 284 ? -15.481 -8.984 7.489 1.00 88.81 284 GLY A C 1
ATOM 2073 O O . GLY A 1 284 ? -14.591 -9.528 8.151 1.00 88.81 284 GLY A O 1
ATOM 2074 N N . LEU A 1 285 ? -16.229 -7.984 7.971 1.00 93.56 285 LEU A N 1
ATOM 2075 C CA . LEU A 1 285 ? -16.073 -7.376 9.290 1.00 93.56 285 LEU A CA 1
ATOM 2076 C C . LEU A 1 285 ? -17.099 -7.877 10.295 1.00 93.56 285 LEU A C 1
ATOM 2078 O O . LEU 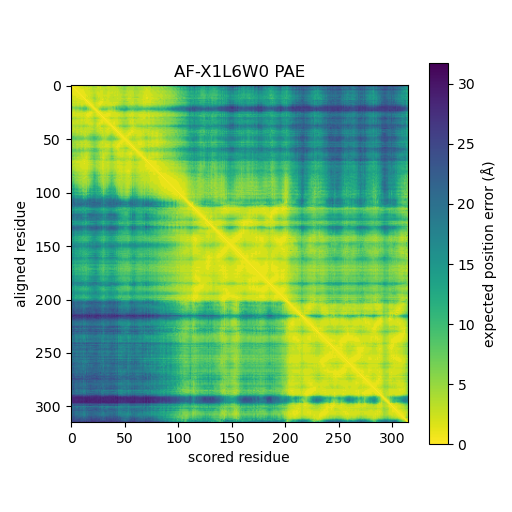A 1 285 ? -18.240 -8.199 9.974 1.00 93.56 285 LEU A O 1
ATOM 2082 N N . TYR A 1 286 ? -16.678 -7.919 11.552 1.00 95.12 286 TYR A N 1
ATOM 2083 C CA . TYR A 1 286 ? -17.469 -8.454 12.642 1.00 95.12 286 TYR A CA 1
ATOM 2084 C C . TYR A 1 286 ? -17.245 -7.657 13.920 1.00 95.12 286 TYR A C 1
ATOM 2086 O O . TYR A 1 286 ? -16.151 -7.147 14.167 1.00 95.12 286 TYR A O 1
ATOM 2094 N N . VAL A 1 287 ? -18.270 -7.620 14.764 1.00 96.50 287 VAL A N 1
ATOM 2095 C CA . VAL A 1 287 ? -18.250 -6.972 16.074 1.00 96.50 287 VAL A CA 1
ATOM 2096 C C . VAL A 1 287 ? -18.775 -7.919 17.144 1.00 96.50 287 VAL A C 1
ATOM 2098 O O . VAL A 1 287 ? -19.635 -8.754 16.881 1.00 96.50 287 VAL A O 1
ATOM 2101 N N . SER A 1 288 ? -18.282 -7.783 18.364 1.00 95.75 288 SER A N 1
ATOM 2102 C CA . SER A 1 288 ? -18.862 -8.411 19.549 1.00 95.75 288 SER A CA 1
ATOM 2103 C C . SER A 1 288 ? -18.916 -7.405 20.688 1.00 95.75 288 SER A C 1
ATOM 2105 O O . SER A 1 288 ? -17.999 -6.594 20.840 1.00 95.75 288 SER A O 1
ATOM 2107 N N . LEU A 1 289 ? -19.967 -7.488 21.495 1.00 95.00 289 LEU A N 1
ATOM 2108 C CA . LEU A 1 289 ? -20.174 -6.661 22.673 1.00 95.00 289 LEU A CA 1
ATOM 2109 C C . LEU A 1 289 ? -20.122 -7.569 23.895 1.00 95.00 289 LEU A C 1
ATOM 2111 O O . LEU A 1 289 ? -20.961 -8.456 24.044 1.00 95.00 289 LEU A O 1
ATOM 2115 N N . SER A 1 290 ? -19.130 -7.375 24.756 1.00 92.31 290 SER A N 1
ATOM 2116 C CA . SER A 1 290 ? -18.929 -8.199 25.947 1.00 92.31 290 SER A CA 1
ATOM 2117 C C . SER A 1 290 ? -18.976 -7.376 27.231 1.00 92.31 290 SER A C 1
ATOM 2119 O O . SER A 1 290 ? -18.878 -6.147 27.230 1.00 92.31 290 SER A O 1
ATOM 2121 N N . ILE A 1 291 ? -19.156 -8.076 28.347 1.00 88.69 291 ILE A N 1
ATOM 2122 C CA . ILE A 1 291 ? -19.089 -7.513 29.693 1.00 88.69 291 ILE A CA 1
ATOM 2123 C C . ILE A 1 291 ? -17.754 -7.969 30.278 1.00 88.69 291 ILE A C 1
ATOM 2125 O O . ILE A 1 291 ? -17.456 -9.163 30.281 1.00 88.69 291 ILE A O 1
ATOM 2129 N N . ASP A 1 292 ? -16.927 -7.025 30.722 1.00 80.25 292 ASP A N 1
ATOM 2130 C CA . ASP A 1 292 ? -15.664 -7.355 31.385 1.00 80.25 292 ASP A CA 1
ATOM 2131 C C . ASP A 1 292 ? -15.926 -7.892 32.802 1.00 80.25 292 ASP A C 1
ATOM 2133 O O . ASP A 1 292 ? -16.942 -7.591 33.422 1.00 80.25 292 ASP A O 1
ATOM 2137 N N . SER A 1 293 ? -14.969 -8.640 33.342 1.00 64.50 293 SER A N 1
ATOM 2138 C CA . SER A 1 293 ? -14.990 -9.282 34.662 1.00 64.50 293 SER A CA 1
ATOM 2139 C C . SER A 1 293 ? -15.304 -8.351 35.846 1.00 64.50 293 SER A C 1
ATOM 2141 O O . SER A 1 293 ? -15.709 -8.832 36.903 1.00 64.50 293 SER A O 1
ATOM 2143 N N . GLY A 1 294 ? -15.140 -7.034 35.682 1.00 63.59 294 GLY A N 1
ATOM 2144 C CA . GLY A 1 294 ? -15.464 -6.018 36.687 1.00 63.59 294 GLY A CA 1
ATOM 2145 C C . GLY A 1 294 ? -16.800 -5.291 36.496 1.00 63.59 294 GLY A C 1
ATOM 2146 O O . GLY A 1 294 ? -17.125 -4.444 37.325 1.00 63.59 294 GLY A O 1
ATOM 2147 N N . LYS A 1 295 ? -17.561 -5.573 35.430 1.00 71.50 295 LYS A N 1
ATOM 2148 C CA . LYS A 1 295 ? -18.819 -4.877 35.114 1.00 71.50 295 LYS A CA 1
ATOM 2149 C C . LYS A 1 295 ? -20.029 -5.738 35.450 1.00 71.50 295 LYS A C 1
ATOM 2151 O O . LYS A 1 295 ? -20.005 -6.958 35.305 1.00 71.50 295 LYS A O 1
ATOM 2156 N N . THR A 1 296 ? -21.108 -5.093 35.888 1.00 68.75 296 THR A N 1
ATOM 2157 C CA . THR A 1 296 ? -22.361 -5.793 36.226 1.00 68.75 296 THR A CA 1
ATOM 2158 C C . THR A 1 296 ? -23.339 -5.854 35.056 1.00 68.75 296 THR A C 1
ATOM 2160 O O . THR A 1 296 ? -24.293 -6.636 35.081 1.00 68.75 296 THR A O 1
ATOM 2163 N N . ALA A 1 297 ? -23.105 -5.035 34.029 1.00 75.25 297 ALA A N 1
ATOM 2164 C CA . ALA A 1 297 ? -23.922 -4.917 32.832 1.00 75.25 297 ALA A CA 1
ATOM 2165 C C . ALA A 1 297 ? -23.093 -4.412 31.634 1.00 75.25 297 ALA A C 1
ATOM 2167 O O . ALA A 1 297 ? -21.931 -4.043 31.781 1.00 75.25 297 ALA A O 1
ATOM 2168 N N . GLY A 1 298 ? -23.705 -4.415 30.449 1.00 86.88 298 GLY A N 1
ATOM 2169 C CA . GLY A 1 298 ? -23.244 -3.661 29.284 1.00 86.88 298 GLY A CA 1
ATOM 2170 C C . GLY A 1 298 ? -24.359 -2.718 28.848 1.00 86.88 298 GLY A C 1
ATOM 2171 O O . GLY A 1 298 ? -25.189 -3.099 28.021 1.00 86.88 298 GLY A O 1
ATOM 2172 N N . ASP A 1 299 ? -24.420 -1.547 29.478 1.00 92.25 299 ASP A N 1
ATOM 2173 C CA . ASP A 1 299 ? -25.449 -0.533 29.256 1.00 92.25 299 ASP A CA 1
ATOM 2174 C C . ASP A 1 299 ? -25.199 0.210 27.937 1.00 92.25 299 ASP A C 1
ATOM 2176 O O . ASP A 1 299 ? -24.078 0.622 27.635 1.00 92.25 299 ASP A O 1
ATOM 2180 N N . LEU A 1 300 ? -26.254 0.388 27.149 1.00 94.06 300 LEU A N 1
ATOM 2181 C CA . LEU A 1 300 ? -26.241 1.132 25.898 1.00 94.06 300 LEU A CA 1
ATOM 2182 C C . LEU A 1 300 ? -27.427 2.091 25.855 1.00 94.06 300 LEU A C 1
ATOM 2184 O O . LEU A 1 300 ? -28.576 1.668 26.008 1.00 94.06 300 LEU A O 1
ATOM 2188 N N . ASP A 1 301 ? -27.145 3.360 25.574 1.00 95.25 301 ASP A N 1
ATOM 2189 C CA . ASP A 1 301 ? -28.164 4.387 25.387 1.00 95.25 301 ASP A CA 1
ATOM 2190 C C . ASP A 1 301 ? -28.427 4.653 23.902 1.00 95.25 301 ASP A C 1
ATOM 2192 O O . ASP A 1 301 ? -27.500 4.805 23.104 1.00 95.25 301 ASP A O 1
ATOM 2196 N N . VAL A 1 302 ? -29.705 4.727 23.515 1.00 96.19 302 VAL A N 1
ATOM 2197 C CA . VAL A 1 302 ? -30.113 5.041 22.137 1.00 96.19 302 VAL A CA 1
ATOM 2198 C C . VAL A 1 302 ? -29.482 6.350 21.672 1.00 96.19 302 VAL A C 1
ATOM 2200 O O . VAL A 1 302 ? -29.484 7.355 22.380 1.00 96.19 302 VAL A O 1
ATOM 2203 N N . GLY A 1 303 ? -28.957 6.333 20.447 1.00 93.56 303 GLY A N 1
ATOM 2204 C CA . GLY A 1 303 ? -28.242 7.453 19.843 1.00 93.56 303 GLY A CA 1
ATOM 2205 C C . GLY A 1 303 ? -26.737 7.457 20.119 1.00 93.56 303 GLY A C 1
ATOM 2206 O O . GLY A 1 303 ? -26.004 8.096 19.364 1.00 93.56 303 GLY A O 1
ATOM 2207 N N . ASN A 1 304 ? -26.247 6.718 21.125 1.00 95.25 304 ASN A N 1
ATOM 2208 C CA . ASN A 1 304 ? -24.813 6.452 21.235 1.00 95.25 304 ASN A CA 1
ATOM 2209 C C . ASN A 1 304 ? -24.341 5.656 20.017 1.00 95.25 304 ASN A C 1
ATOM 2211 O O . ASN A 1 304 ? -25.088 4.872 19.431 1.00 95.25 304 ASN A O 1
ATOM 2215 N N . ASN A 1 305 ? -23.084 5.842 19.643 1.00 96.38 305 ASN A N 1
ATOM 2216 C CA . ASN A 1 305 ? -22.490 5.158 18.510 1.00 96.38 305 ASN A CA 1
ATOM 2217 C C . ASN A 1 305 ? -21.008 4.861 18.728 1.00 96.38 305 ASN A C 1
ATOM 2219 O O . ASN A 1 305 ? -20.358 5.422 19.615 1.00 96.38 305 ASN A O 1
ATOM 2223 N N . PHE A 1 306 ? -20.486 3.984 17.883 1.00 96.94 306 PHE A N 1
ATOM 2224 C CA . PHE A 1 306 ? -19.060 3.772 17.711 1.00 96.94 306 PHE A CA 1
ATOM 2225 C C . PHE A 1 306 ? -18.731 3.580 16.231 1.00 96.94 306 PHE A C 1
ATOM 2227 O O . PHE A 1 306 ? -19.562 3.117 15.444 1.00 96.94 306 PHE A O 1
ATOM 2234 N N . GLU A 1 307 ? -17.513 3.949 15.855 1.00 96.88 307 GLU A N 1
ATOM 2235 C CA . GLU A 1 307 ? -17.035 3.936 14.478 1.00 96.88 307 GLU A CA 1
ATOM 2236 C C . GLU A 1 307 ? -15.930 2.908 14.279 1.00 96.88 307 GLU A C 1
ATOM 2238 O O . GLU A 1 307 ? -15.097 2.670 15.155 1.00 96.88 307 GLU A O 1
ATOM 2243 N N . ILE A 1 308 ? -15.904 2.321 13.088 1.00 95.19 308 ILE A N 1
ATOM 2244 C CA . ILE A 1 308 ? -14.881 1.389 12.637 1.00 95.19 308 ILE A CA 1
ATOM 2245 C C . ILE A 1 308 ? -14.407 1.868 11.269 1.00 95.19 308 ILE A C 1
ATOM 2247 O O . ILE A 1 308 ? -15.159 1.819 10.294 1.00 95.19 308 ILE A O 1
ATOM 2251 N N . LYS A 1 309 ? -13.148 2.306 11.185 1.00 92.06 309 LYS A N 1
ATOM 2252 C CA . LYS A 1 309 ? -12.498 2.574 9.896 1.00 92.06 309 LYS A CA 1
ATOM 2253 C C . LYS A 1 309 ? -11.979 1.279 9.281 1.00 92.06 309 LYS A C 1
ATOM 2255 O O . LYS A 1 309 ? -11.177 0.570 9.898 1.00 92.06 309 LYS A O 1
ATOM 2260 N N . ALA A 1 310 ? -12.423 1.007 8.063 1.00 89.56 310 ALA A N 1
ATOM 2261 C CA . ALA A 1 310 ? -12.061 -0.151 7.268 1.00 89.56 310 ALA A CA 1
ATOM 2262 C C . ALA A 1 310 ? -11.300 0.287 6.012 1.00 89.56 310 ALA A C 1
ATOM 2264 O O . ALA A 1 310 ? -11.640 1.302 5.402 1.00 89.56 310 ALA A O 1
ATOM 2265 N N . TRP A 1 311 ? -10.276 -0.480 5.650 1.00 84.94 311 TRP A N 1
ATOM 2266 C CA . TRP A 1 311 ? -9.301 -0.105 4.631 1.00 84.94 311 TRP A CA 1
ATOM 2267 C C . TRP A 1 311 ? -9.272 -1.173 3.544 1.00 84.94 311 TRP A C 1
ATOM 2269 O O . TRP A 1 311 ? -9.141 -2.353 3.879 1.00 84.94 311 TRP A O 1
ATOM 2279 N N . ALA A 1 312 ? -9.502 -0.774 2.293 1.00 81.69 312 ALA A N 1
ATOM 2280 C CA . ALA A 1 312 ? -9.514 -1.681 1.141 1.00 81.69 312 ALA A CA 1
ATOM 2281 C C . ALA A 1 312 ? -8.101 -2.179 0.822 1.00 81.69 312 ALA A C 1
ATOM 2283 O O . ALA A 1 312 ? -7.886 -3.363 0.579 1.00 81.69 312 ALA A O 1
ATOM 2284 N N . ASP A 1 313 ? -7.155 -1.259 0.920 1.00 73.75 313 ASP A N 1
ATOM 2285 C CA . ASP A 1 313 ? -5.716 -1.406 0.801 1.00 73.75 313 ASP A CA 1
ATOM 2286 C C . ASP A 1 313 ? -5.042 -0.611 1.936 1.00 73.75 313 ASP A C 1
ATOM 2288 O O . ASP A 1 313 ? -5.703 -0.049 2.813 1.00 73.75 313 ASP A O 1
ATOM 2292 N N . THR A 1 314 ? -3.714 -0.655 2.011 1.00 63.22 314 THR A N 1
ATOM 2293 C CA . THR A 1 314 ? -2.934 0.053 3.047 1.00 63.22 314 THR A CA 1
ATOM 2294 C C . THR A 1 314 ? -1.894 1.000 2.457 1.00 63.22 314 THR A C 1
ATOM 2296 O O . THR A 1 314 ? -1.015 1.448 3.202 1.00 63.22 314 THR A O 1
ATOM 2299 N N . ASP A 1 315 ? -1.991 1.256 1.154 1.00 58.47 315 ASP A N 1
ATOM 2300 C CA . ASP A 1 315 ? -1.137 2.103 0.322 1.00 58.47 315 ASP A CA 1
ATOM 2301 C C . ASP A 1 315 ? -1.962 3.029 -0.586 1.00 58.47 315 ASP A C 1
ATOM 2303 O O . ASP A 1 315 ? -3.121 2.683 -0.900 1.00 58.47 315 ASP A O 1
#

Secondary structure (DSSP, 8-state):
-HHHHHHHHHHHHS-EEEEEPGGG-EEEEETTEEEEETTEE--EEEEE-TTS-EEEEETT----B----SHHHHHHHHIIIIIHHHHHHHHHHHHHHHHHHHHHHHTT---TT-SBSEEE----S-SBGGGS-TT--SEEEEEEEEETTT--EEEEEEEE-TTT-BHHHHHHHHHTSTTEEEEESSS-EEEEEPTTEEEE---PPPSS-SEE---SSSPPEEEEEE----SS-EEEEEEEEE--EETTTSTTEEEEEEETTEEEEEEE-STTPPTT--EEEETTEEEEEE--TT-S--EE-TT-EEEEEE-S---

pLDDT: mean 90.78, std 6.61, range [58.47, 98.31]

InterPro domains:
  IPR002371 Flagellar hook-associated protein 1 [PTHR30033] (1-144)
  IPR053927 Flagellar hook-associated protein FlgK, helical domain [PF22638] (1-118)